Protein AF-A0A2W2BDV5-F1 (afdb_monomer)

Radius of gyration: 32.13 Å; Cα contacts (8 Å, |Δi|>4): 257; chains: 1; bounding box: 69×42×116 Å

pLDDT: mean 90.34, std 10.81, range [45.22, 98.38]

Organism: NCBI:txid2670374

Foldseek 3Di:
DDPLPPDDPVLVVLLVVLLVVCVVLVNNVCSVVSSVVVVVVDDSVRSVVVVCPDPSNCVSQVLQVLCVVVVHDRDDSVRLVVQLVLLQVLLVVLVADPPQCNDSVSSSVCSSVVNGSVNSNVLLNVLLVVLVPPDPVVQVVCVLLQQHSNLSSSCSSPVVRSVVVSVLSSQLSLLQVLLVVLVNHGDSVVSVVCVVVVNGSVLSNVLSVVCSVCFVVLCVLCVVVVHDAHDVLSSCCSRVVDPVSVVSSVVSVVVVVVVVVVVVVPPPPPPPDDDDDD

Secondary structure (DSSP, 8-state):
--TTTTS-HHHHHHHHHHHHHHHHTT-GGGHHHHHHHHHTT--HHHHHHHHHTSHHHHHHTHHHHHHHHTTPPPPPHHHHHHHHHHHHHHHHHTTPPTTSS-SHHHHHHHHHTT--HHHHHHHHHHHHHHHHHS-HHHHHHHHHTT--HHHHHHHHH-HHHHHHHHHHHHHHHHHHHHHHHTT----HHHHHHHHHTT--HHHHHHHHHHHHHHHHHHHHHHHHHT----HHHHHHHHHH--HHHHHHHHHHHHHHHHHHHHHHTSSSSSS-S-----

Solvent-accessible surface area (backbone atoms only — not comparable to full-atom values): 15279 Å² total; per-residue (Å²): 132,66,99,55,73,87,48,57,76,69,53,36,53,53,40,54,52,51,36,52,53,31,39,76,71,74,41,48,85,48,36,67,56,54,52,52,41,45,76,72,69,49,52,71,69,58,47,52,60,58,46,57,73,35,68,67,42,44,62,75,50,46,31,36,62,48,18,47,74,71,74,40,82,61,66,54,74,66,56,45,52,50,49,48,51,42,38,41,50,26,41,51,74,34,46,42,49,90,83,60,74,65,46,74,67,46,42,35,56,32,50,50,68,69,54,50,44,65,58,50,26,52,50,35,40,51,15,26,52,55,33,66,67,54,52,69,70,56,50,53,56,36,43,72,40,53,41,47,61,24,52,43,12,34,35,66,63,39,48,85,75,29,47,66,58,50,53,50,38,35,52,36,31,44,35,27,50,31,34,36,72,42,70,70,46,76,49,72,69,60,23,50,50,40,51,74,71,67,55,46,51,69,56,37,37,54,45,28,52,52,42,56,69,46,46,68,58,47,35,54,45,15,66,78,68,80,40,94,53,54,72,68,38,53,47,34,32,69,78,65,63,32,66,63,40,46,49,53,53,51,51,48,56,50,52,50,56,52,51,58,54,59,62,65,69,72,73,81,79,75,89,83,78,83,88,81,89,130

Sequence (278 aa):
MAWWDNLEAGDRNAASALVGMFEQYGLGSLGPKIVEYLKQGYNSDTIYVMLQQTKEWKQRFKANDARLKAGLSVLDPNEYLQTERAYRQAIQAAGLPKGFYDSTDDFTNFLIKDVSPQEIAERAMKARTLADTVDNEQKKALARMGISTGDLASYYLDPKKALPTLEKNVELAKLNAERNRAGLGYDDAYAQELFGMGVTSEQAREGYNVIATQLPTYERLGEISGIEFGVEDIQSEVFGGNAEATRTRNKLASQERARGRGAAGTGSGTLTRDRRFN

Structure (mmCIF, N/CA/C/O backbone):
data_AF-A0A2W2BDV5-F1
#
_entry.id   AF-A0A2W2BDV5-F1
#
loop_
_atom_site.group_PDB
_atom_site.id
_atom_site.type_symbol
_atom_site.label_atom_id
_atom_site.label_alt_id
_atom_site.label_comp_id
_atom_site.label_asym_id
_atom_site.label_entity_id
_atom_site.label_seq_id
_atom_site.pdbx_PDB_ins_code
_atom_site.Cartn_x
_atom_site.Cartn_y
_atom_site.Cartn_z
_atom_site.occupancy
_atom_site.B_iso_or_equiv
_atom_site.auth_seq_id
_atom_site.auth_comp_id
_atom_site.auth_asym_id
_atom_site.auth_atom_id
_atom_site.pdbx_PDB_model_num
ATOM 1 N N . MET A 1 1 ? 30.203 13.417 0.532 1.00 54.41 1 MET A N 1
ATOM 2 C CA . MET A 1 1 ? 31.341 12.991 -0.305 1.00 54.41 1 MET A CA 1
ATOM 3 C C . MET A 1 1 ? 30.897 11.710 -0.981 1.00 54.41 1 MET A C 1
ATOM 5 O O . MET A 1 1 ? 30.480 10.797 -0.271 1.00 54.41 1 MET A O 1
ATOM 9 N N . ALA A 1 2 ? 30.795 11.705 -2.307 1.00 68.00 2 ALA A N 1
ATOM 10 C CA . ALA A 1 2 ? 30.336 10.527 -3.028 1.00 68.00 2 ALA A CA 1
ATOM 11 C C . ALA A 1 2 ? 31.463 9.488 -3.028 1.00 68.00 2 ALA A C 1
ATOM 13 O O . ALA A 1 2 ? 32.645 9.807 -3.110 1.00 68.00 2 ALA A O 1
ATOM 14 N N . TRP A 1 3 ? 31.120 8.213 -2.921 1.00 68.94 3 TRP A N 1
ATOM 15 C CA . TRP A 1 3 ? 32.085 7.122 -2.745 1.00 68.94 3 TRP A CA 1
ATOM 16 C C . TRP A 1 3 ? 32.871 6.792 -4.040 1.00 68.94 3 TRP A C 1
ATOM 18 O O . TRP A 1 3 ? 33.689 5.872 -4.066 1.00 68.94 3 TRP A O 1
ATOM 28 N N . TRP A 1 4 ? 32.684 7.602 -5.091 1.00 69.19 4 TRP A N 1
ATOM 29 C CA . TRP A 1 4 ? 33.443 7.631 -6.346 1.00 69.19 4 TRP A CA 1
ATOM 30 C C . TRP A 1 4 ? 34.300 8.901 -6.532 1.00 69.19 4 TRP A C 1
ATOM 32 O O . TRP A 1 4 ? 34.867 9.101 -7.605 1.00 69.19 4 TRP A O 1
ATOM 42 N N . ASP A 1 5 ? 34.458 9.737 -5.498 1.00 71.38 5 ASP A N 1
ATOM 43 C CA . ASP A 1 5 ? 35.241 10.986 -5.566 1.00 71.38 5 ASP A CA 1
ATOM 44 C C . ASP A 1 5 ? 36.743 10.766 -5.868 1.00 71.38 5 ASP A C 1
ATOM 46 O O . ASP A 1 5 ? 37.428 11.697 -6.288 1.00 71.38 5 ASP A O 1
ATOM 50 N N . ASN A 1 6 ? 37.234 9.526 -5.737 1.00 75.00 6 ASN A N 1
ATOM 51 C CA . ASN A 1 6 ? 38.616 9.113 -6.025 1.00 75.00 6 ASN A CA 1
ATOM 52 C C . ASN A 1 6 ? 38.875 8.707 -7.495 1.00 75.00 6 ASN A C 1
ATOM 54 O O . ASN A 1 6 ? 39.961 8.217 -7.798 1.00 75.00 6 ASN A O 1
ATOM 58 N N . LEU A 1 7 ? 37.892 8.829 -8.392 1.00 78.56 7 LEU A N 1
ATOM 59 C CA . LEU A 1 7 ? 38.063 8.551 -9.825 1.00 78.56 7 LEU A CA 1
ATOM 60 C C . LEU A 1 7 ? 38.689 9.747 -10.572 1.00 78.56 7 LEU A C 1
ATOM 62 O O . LEU A 1 7 ? 38.593 10.898 -10.131 1.00 78.56 7 LEU A O 1
ATOM 66 N N . GLU A 1 8 ? 39.280 9.501 -11.746 1.00 81.56 8 GLU A N 1
ATOM 67 C CA . GLU A 1 8 ? 39.687 10.581 -12.653 1.00 81.56 8 GLU A CA 1
ATOM 68 C C . GLU A 1 8 ? 38.478 11.445 -13.057 1.00 81.56 8 GLU A C 1
ATOM 70 O O . GLU A 1 8 ? 37.328 11.022 -12.967 1.00 81.56 8 GLU A O 1
ATOM 75 N N . ALA A 1 9 ? 38.694 12.700 -13.470 1.00 78.62 9 ALA A N 1
ATOM 76 C CA . ALA A 1 9 ? 37.585 13.625 -13.747 1.00 78.62 9 ALA A CA 1
ATOM 77 C C . ALA A 1 9 ? 36.598 13.103 -14.817 1.00 78.62 9 ALA A C 1
ATOM 79 O O . ALA A 1 9 ? 35.389 13.269 -14.656 1.00 78.62 9 ALA A O 1
ATOM 80 N N . GLY A 1 10 ? 37.099 12.441 -15.868 1.00 76.69 10 GLY A N 1
ATOM 81 C CA . GLY A 1 10 ? 36.262 11.808 -16.895 1.00 76.69 10 GLY A CA 1
ATOM 82 C C . GLY A 1 10 ? 35.425 10.655 -16.337 1.00 76.69 10 GLY A C 1
ATOM 83 O O . GLY A 1 10 ? 34.206 10.627 -16.519 1.00 76.69 10 GLY A O 1
ATOM 84 N N . ASP A 1 11 ? 36.057 9.775 -15.563 1.00 81.06 11 ASP A N 1
ATOM 85 C CA . ASP A 1 11 ? 35.405 8.627 -14.929 1.00 81.06 11 ASP A CA 1
ATOM 86 C C . ASP A 1 11 ? 34.393 9.043 -13.858 1.00 81.06 11 ASP A C 1
ATOM 88 O O . ASP A 1 11 ? 33.361 8.396 -13.705 1.00 81.06 11 ASP A O 1
ATOM 92 N N . ARG A 1 12 ? 34.621 10.157 -13.149 1.00 85.56 12 ARG A N 1
ATOM 93 C CA . ARG A 1 12 ? 33.644 10.725 -12.203 1.00 85.56 12 ARG A CA 1
ATOM 94 C C . ARG A 1 12 ? 32.361 11.164 -12.897 1.00 85.56 12 ARG A C 1
ATOM 96 O O . ARG A 1 12 ? 31.276 10.881 -12.393 1.00 85.56 12 ARG A O 1
ATOM 103 N N . ASN A 1 13 ? 32.473 11.823 -14.049 1.00 86.56 13 ASN A N 1
ATOM 104 C CA . ASN A 1 13 ? 31.306 12.254 -14.819 1.00 86.56 13 ASN A CA 1
ATOM 105 C C . ASN A 1 13 ? 30.539 11.049 -15.379 1.00 86.56 13 ASN A C 1
ATOM 107 O O . ASN A 1 13 ? 29.315 10.989 -15.254 1.00 86.56 13 ASN A O 1
ATOM 111 N N . ALA A 1 14 ? 31.257 10.064 -15.930 1.00 86.31 14 ALA A N 1
ATOM 112 C CA . ALA A 1 14 ? 30.662 8.820 -16.414 1.00 86.31 14 ALA A CA 1
ATOM 113 C C . ALA A 1 14 ? 29.980 8.030 -15.284 1.00 86.31 14 ALA A C 1
ATOM 115 O O . ALA A 1 14 ? 28.849 7.569 -15.452 1.00 86.31 14 ALA A O 1
ATOM 116 N N . ALA A 1 15 ? 30.622 7.932 -14.114 1.00 87.62 15 ALA A N 1
ATOM 117 C CA . ALA A 1 15 ? 30.055 7.305 -12.923 1.00 87.62 15 ALA A CA 1
ATOM 118 C C . ALA A 1 15 ? 28.774 8.017 -12.491 1.00 87.62 15 ALA A C 1
ATOM 120 O O . ALA A 1 15 ? 27.743 7.371 -12.340 1.00 87.62 15 ALA A O 1
ATOM 121 N N . SER A 1 16 ? 28.810 9.344 -12.353 1.00 90.00 16 SER A N 1
ATOM 122 C CA . SER A 1 16 ? 27.643 10.129 -11.946 1.00 90.00 16 SER A CA 1
ATOM 123 C C . SER A 1 16 ? 26.461 9.948 -12.902 1.00 90.00 16 SER A C 1
ATOM 125 O O . SER A 1 16 ? 25.328 9.802 -12.446 1.00 90.00 16 SER A O 1
ATOM 127 N N . ALA A 1 17 ? 26.708 9.944 -14.215 1.00 91.25 17 ALA A N 1
ATOM 128 C CA . ALA A 1 17 ? 25.661 9.771 -15.217 1.00 91.25 17 ALA A CA 1
ATOM 129 C C . ALA A 1 17 ? 25.048 8.361 -15.175 1.00 91.25 17 ALA A C 1
ATOM 131 O O . ALA A 1 17 ? 23.826 8.217 -15.121 1.00 91.25 17 ALA A O 1
ATOM 132 N N . LEU A 1 18 ? 25.884 7.317 -15.154 1.00 91.31 18 LEU A N 1
ATOM 133 C CA . LEU A 1 18 ? 25.419 5.928 -15.126 1.00 91.31 18 LEU A CA 1
ATOM 134 C C . LEU A 1 18 ? 24.723 5.575 -13.811 1.00 91.31 18 LEU A C 1
ATOM 136 O O . LEU A 1 18 ? 23.673 4.939 -13.838 1.00 91.31 18 LEU A O 1
ATOM 140 N N . VAL A 1 19 ? 25.273 6.000 -12.671 1.00 92.69 19 VAL A N 1
ATOM 141 C CA . VAL A 1 19 ? 24.650 5.781 -11.359 1.00 92.69 19 VAL A CA 1
ATOM 142 C C . VAL A 1 19 ? 23.285 6.460 -11.318 1.00 92.69 19 VAL A C 1
ATOM 144 O O . VAL A 1 19 ? 22.302 5.792 -11.010 1.00 92.69 19 VAL A O 1
ATOM 147 N N . GLY A 1 20 ? 23.189 7.729 -11.730 1.00 93.44 20 GLY A N 1
ATOM 148 C CA . GLY A 1 20 ? 21.911 8.442 -11.778 1.00 93.44 20 GLY A CA 1
ATOM 149 C C . GLY A 1 20 ? 20.886 7.780 -12.707 1.00 93.44 20 GLY A C 1
ATOM 150 O O . GLY A 1 20 ? 19.711 7.672 -12.358 1.00 93.44 20 GLY A O 1
ATOM 151 N N . MET A 1 21 ? 21.315 7.272 -13.866 1.00 93.31 21 MET A N 1
ATOM 152 C CA . MET A 1 21 ? 20.440 6.530 -14.781 1.00 93.31 21 MET A CA 1
ATOM 153 C C . MET A 1 21 ? 19.919 5.231 -14.148 1.00 93.31 21 MET A C 1
ATOM 155 O O . MET A 1 21 ? 18.722 4.953 -14.184 1.00 93.31 21 MET A O 1
ATOM 159 N N . PHE A 1 22 ? 20.794 4.439 -13.527 1.00 94.88 22 PHE A N 1
ATOM 160 C CA . PHE A 1 22 ? 20.394 3.187 -12.882 1.00 94.88 22 PHE A CA 1
ATOM 161 C C . PHE A 1 22 ? 19.545 3.424 -11.629 1.00 94.88 22 PHE A C 1
ATOM 163 O O . PHE A 1 22 ? 18.629 2.650 -11.362 1.00 94.88 22 PHE A O 1
ATOM 170 N N . GLU A 1 23 ? 19.768 4.511 -10.892 1.00 94.50 23 GLU A N 1
ATOM 171 C CA . GLU A 1 23 ? 18.884 4.938 -9.805 1.00 94.50 23 GLU A CA 1
ATOM 172 C C . GLU A 1 23 ? 17.458 5.200 -10.305 1.00 94.50 23 GLU A C 1
ATOM 174 O O . GLU A 1 23 ? 16.508 4.688 -9.710 1.00 94.50 23 GLU A O 1
ATOM 179 N N . GLN A 1 24 ? 17.292 5.891 -11.440 1.00 93.50 24 GLN A N 1
ATOM 180 C CA . GLN A 1 24 ? 15.973 6.100 -12.059 1.00 93.50 24 GLN A CA 1
ATOM 181 C C . GLN A 1 24 ? 15.291 4.784 -12.454 1.00 93.50 24 GLN A C 1
ATOM 183 O O . GLN A 1 24 ? 14.061 4.700 -12.472 1.00 93.50 24 GLN A O 1
ATOM 188 N N . TYR A 1 25 ? 16.073 3.739 -12.731 1.00 94.94 25 TYR A N 1
ATOM 189 C CA . TYR A 1 25 ? 15.570 2.399 -13.038 1.00 94.94 25 TYR A CA 1
ATOM 190 C C . TYR A 1 25 ? 15.216 1.576 -11.792 1.00 94.94 25 TYR A C 1
ATOM 192 O O . TYR A 1 25 ? 14.649 0.486 -11.906 1.00 94.94 25 TYR A O 1
ATOM 200 N N . GLY A 1 26 ? 15.498 2.092 -10.593 1.00 92.88 26 GLY A N 1
ATOM 201 C CA . GLY A 1 26 ? 15.379 1.343 -9.341 1.00 92.88 26 GLY A CA 1
ATOM 202 C C . GLY A 1 26 ? 16.521 0.343 -9.140 1.00 92.88 26 GLY A C 1
ATOM 203 O O . GLY A 1 26 ? 16.366 -0.635 -8.416 1.00 92.88 26 GLY A O 1
ATOM 204 N N . LEU A 1 27 ? 17.659 0.575 -9.793 1.00 96.06 27 LEU A N 1
ATOM 205 C CA . LEU A 1 27 ? 18.859 -0.261 -9.788 1.00 96.06 27 LEU A CA 1
ATOM 206 C C . LEU A 1 27 ? 20.063 0.449 -9.149 1.00 96.06 27 LEU A C 1
ATOM 208 O O . LEU A 1 27 ? 21.210 0.130 -9.456 1.00 96.06 27 LEU A O 1
ATOM 212 N N . GLY A 1 28 ? 19.826 1.391 -8.231 1.00 94.00 28 GLY A N 1
ATOM 213 C CA . GLY A 1 28 ? 20.895 2.127 -7.539 1.00 94.00 28 GLY A CA 1
ATOM 214 C C . GLY A 1 28 ? 21.884 1.228 -6.781 1.00 94.00 28 GLY A C 1
ATOM 215 O O . GLY A 1 28 ? 23.050 1.582 -6.621 1.00 94.00 28 GLY A O 1
ATOM 216 N N . SER A 1 29 ? 21.472 0.013 -6.398 1.00 95.06 29 SER A N 1
ATOM 217 C CA . SER A 1 29 ? 22.357 -0.998 -5.799 1.00 95.06 29 SER A CA 1
ATOM 218 C C . SER A 1 29 ? 23.488 -1.457 -6.725 1.00 95.06 29 SER A C 1
ATOM 220 O O . SER A 1 29 ? 24.496 -1.964 -6.238 1.00 95.06 29 SER A O 1
ATOM 222 N N . LEU A 1 30 ? 23.359 -1.264 -8.042 1.00 95.44 30 LEU A N 1
ATOM 223 C CA . LEU A 1 30 ? 24.415 -1.550 -9.015 1.00 95.44 30 LEU A CA 1
ATOM 224 C C . LEU A 1 30 ? 25.477 -0.449 -9.087 1.00 95.44 30 LEU A C 1
ATOM 226 O O . LEU A 1 30 ? 26.490 -0.639 -9.761 1.00 95.44 30 LEU A O 1
ATOM 230 N N . GLY A 1 31 ? 25.294 0.659 -8.360 1.00 93.81 31 GLY A N 1
ATOM 231 C CA . GLY A 1 31 ? 26.259 1.748 -8.274 1.00 93.81 31 GLY A CA 1
ATOM 232 C C . GLY A 1 31 ? 27.687 1.249 -8.054 1.00 93.81 31 GLY A C 1
ATOM 233 O O . GLY A 1 31 ? 28.557 1.552 -8.874 1.00 93.81 31 GLY A O 1
ATOM 234 N N . PRO A 1 32 ? 27.974 0.477 -6.985 1.00 93.38 32 PRO A N 1
ATOM 235 C CA . PRO A 1 32 ? 29.331 0.004 -6.705 1.00 93.38 32 PRO A CA 1
ATOM 236 C C . PRO A 1 32 ? 29.985 -0.745 -7.855 1.00 93.38 32 PRO A C 1
ATOM 238 O O . PRO A 1 32 ? 31.165 -0.543 -8.137 1.00 93.38 32 PRO A O 1
ATOM 241 N N . LYS A 1 33 ? 29.186 -1.525 -8.579 1.00 94.12 33 LYS A N 1
ATOM 242 C CA . LYS A 1 33 ? 29.635 -2.284 -9.739 1.00 94.12 33 LYS A CA 1
ATOM 243 C C . LYS A 1 33 ? 29.943 -1.392 -10.944 1.00 94.12 33 LYS A C 1
ATOM 245 O O . LYS A 1 33 ? 30.905 -1.652 -11.656 1.00 94.12 33 LYS A O 1
ATOM 250 N N . ILE A 1 34 ? 29.173 -0.318 -11.148 1.00 93.94 34 ILE A N 1
ATOM 251 C CA . ILE A 1 34 ? 29.457 0.705 -12.171 1.00 93.94 34 ILE A CA 1
ATOM 252 C C . ILE A 1 34 ? 30.842 1.317 -11.930 1.00 93.94 34 ILE A C 1
ATOM 254 O O . ILE A 1 34 ? 31.659 1.386 -12.845 1.00 93.94 34 ILE A O 1
ATOM 258 N N . VAL A 1 35 ? 31.122 1.722 -10.688 1.00 91.62 35 VAL A N 1
ATOM 259 C CA . VAL A 1 35 ? 32.411 2.323 -10.305 1.00 91.62 35 VAL A CA 1
ATOM 260 C C . VAL A 1 35 ? 33.560 1.331 -10.473 1.00 91.62 35 VAL A C 1
ATOM 262 O O . VAL A 1 35 ? 34.633 1.709 -10.937 1.00 91.62 35 VAL A O 1
ATOM 265 N N . GLU A 1 36 ? 33.351 0.066 -10.112 1.00 92.38 36 GLU A N 1
ATOM 266 C CA . GLU A 1 36 ? 34.336 -0.996 -10.319 1.00 92.38 36 GLU A CA 1
ATOM 267 C C . GLU A 1 36 ? 34.671 -1.179 -11.805 1.00 92.38 36 GLU A C 1
ATOM 269 O O . GLU A 1 36 ? 35.846 -1.198 -12.169 1.00 92.38 36 GLU A O 1
ATOM 274 N N . TYR A 1 37 ? 33.662 -1.256 -12.674 1.00 94.06 37 TYR A N 1
ATOM 275 C CA . TYR A 1 37 ? 33.885 -1.434 -14.105 1.00 94.06 37 TYR A CA 1
ATOM 276 C C . TYR A 1 37 ? 34.555 -0.224 -14.768 1.00 94.06 37 TYR A C 1
ATOM 278 O O . TYR A 1 37 ? 35.395 -0.410 -15.647 1.00 94.06 37 TYR A O 1
ATOM 286 N N . LEU A 1 38 ? 34.260 1.000 -14.315 1.00 91.44 38 LEU A N 1
ATOM 287 C CA . LEU A 1 38 ? 34.982 2.195 -14.769 1.00 91.44 38 LEU A CA 1
ATOM 288 C C . LEU A 1 38 ? 36.469 2.121 -14.398 1.00 91.44 38 LEU A C 1
ATOM 290 O O . LEU A 1 38 ? 37.320 2.346 -15.250 1.00 91.44 38 LEU A O 1
ATOM 294 N N . LYS A 1 39 ? 36.803 1.693 -13.170 1.00 89.94 39 LYS A N 1
ATOM 295 C CA . LYS A 1 39 ? 38.206 1.479 -12.753 1.00 89.94 39 LYS A CA 1
ATOM 296 C C . LYS A 1 39 ? 38.921 0.398 -13.564 1.00 89.94 39 LYS A C 1
ATOM 298 O O . LYS A 1 39 ? 40.143 0.425 -13.665 1.00 89.94 39 LYS A O 1
ATOM 303 N N . GLN A 1 40 ? 38.176 -0.560 -14.111 1.00 91.75 40 GLN A N 1
ATOM 304 C CA . GLN A 1 40 ? 38.696 -1.600 -15.004 1.00 91.75 40 GLN A CA 1
ATOM 305 C C . GLN A 1 40 ? 38.872 -1.103 -16.453 1.00 91.75 40 GLN A C 1
ATOM 307 O O . GLN A 1 40 ? 39.335 -1.862 -17.301 1.00 91.75 40 GLN A O 1
ATOM 312 N N . GLY A 1 41 ? 38.542 0.163 -16.741 1.00 90.94 41 GLY A N 1
ATOM 313 C CA . GLY A 1 41 ? 38.721 0.796 -18.048 1.00 90.94 41 GLY A CA 1
ATOM 314 C C . GLY A 1 41 ? 37.591 0.529 -19.044 1.00 90.94 41 GLY A C 1
ATOM 315 O O . GLY A 1 41 ? 37.746 0.819 -20.230 1.00 90.94 41 GLY A O 1
ATOM 316 N N . TYR A 1 42 ? 36.456 -0.028 -18.604 1.00 93.88 42 TYR A N 1
ATOM 317 C CA . TYR A 1 42 ? 35.308 -0.226 -19.487 1.00 93.88 42 TYR A CA 1
ATOM 318 C C . TYR A 1 42 ? 34.603 1.102 -19.780 1.00 93.88 42 TYR A C 1
ATOM 320 O O . TYR A 1 42 ? 34.362 1.910 -18.886 1.00 93.88 42 TYR A O 1
ATOM 328 N N . ASN A 1 43 ? 34.213 1.305 -21.040 1.00 92.31 43 ASN A N 1
ATOM 329 C CA . ASN A 1 43 ? 33.397 2.454 -21.433 1.00 92.31 43 ASN A CA 1
ATOM 330 C C . ASN A 1 43 ? 31.924 2.282 -21.013 1.00 92.31 43 ASN A C 1
ATOM 332 O O . ASN A 1 43 ? 31.468 1.174 -20.716 1.00 92.31 43 ASN A O 1
ATOM 336 N N . SER A 1 44 ? 31.162 3.378 -21.020 1.00 89.56 44 SER A N 1
ATOM 337 C CA . SER A 1 44 ? 29.778 3.397 -20.530 1.00 89.56 44 SER A CA 1
ATOM 338 C C . SER A 1 44 ? 28.844 2.411 -21.238 1.00 89.56 44 SER A C 1
ATOM 340 O O . SER A 1 44 ? 28.022 1.788 -20.569 1.00 89.56 44 SER A O 1
ATOM 342 N N . ASP A 1 45 ? 28.997 2.211 -22.549 1.00 91.94 45 ASP A N 1
ATOM 343 C CA . ASP A 1 45 ? 28.160 1.281 -23.321 1.00 91.94 45 ASP A CA 1
ATOM 344 C C . ASP A 1 45 ? 28.440 -0.177 -22.942 1.00 91.94 45 ASP A C 1
ATOM 346 O O . ASP A 1 45 ? 27.519 -0.968 -22.729 1.00 91.94 45 ASP A O 1
ATOM 350 N N . THR A 1 46 ? 29.719 -0.531 -22.784 1.00 94.81 46 THR A N 1
ATOM 351 C CA . THR A 1 46 ? 30.133 -1.869 -22.339 1.00 94.81 46 THR A CA 1
ATOM 352 C C . THR A 1 46 ? 29.625 -2.134 -20.929 1.00 94.81 46 THR A C 1
ATOM 354 O O . THR A 1 46 ? 29.051 -3.190 -20.665 1.00 94.81 46 THR A O 1
ATOM 357 N N . ILE A 1 47 ? 29.769 -1.151 -20.036 1.00 95.00 47 ILE A N 1
ATOM 358 C CA . ILE A 1 47 ? 29.243 -1.218 -18.670 1.00 95.00 47 ILE A CA 1
ATOM 359 C C . ILE A 1 47 ? 27.737 -1.447 -18.692 1.00 95.00 47 ILE A C 1
ATOM 361 O O . ILE A 1 47 ? 27.252 -2.354 -18.018 1.00 95.00 47 ILE A O 1
ATOM 365 N N . TYR A 1 48 ? 27.000 -0.674 -19.491 1.00 93.06 48 TYR A N 1
ATOM 366 C CA . TYR A 1 48 ? 25.557 -0.817 -19.623 1.00 93.06 48 TYR A CA 1
ATOM 367 C C . TYR A 1 48 ? 25.174 -2.246 -20.028 1.00 93.06 48 TYR A C 1
ATOM 369 O O . TYR A 1 48 ? 24.394 -2.882 -19.320 1.00 93.06 48 TYR A O 1
ATOM 377 N N . VAL A 1 49 ? 25.788 -2.797 -21.082 1.00 93.94 49 VAL A N 1
ATOM 378 C CA . VAL A 1 49 ? 25.546 -4.177 -21.546 1.00 93.94 49 VAL A CA 1
ATOM 379 C C . VAL A 1 49 ? 25.890 -5.215 -20.472 1.00 93.94 49 VAL A C 1
ATOM 381 O O . VAL A 1 49 ? 25.104 -6.134 -20.222 1.00 93.94 49 VAL A O 1
ATOM 384 N N . MET A 1 50 ? 27.032 -5.071 -19.792 1.00 95.12 50 MET A N 1
ATOM 385 C CA . MET A 1 50 ? 27.439 -5.979 -18.712 1.00 95.12 50 MET A CA 1
ATOM 386 C C . MET A 1 50 ? 26.455 -5.950 -17.538 1.00 95.12 50 MET A C 1
ATOM 388 O O . MET A 1 50 ? 26.190 -6.983 -16.917 1.00 95.12 50 MET A O 1
ATOM 392 N N . LEU A 1 51 ? 25.895 -4.781 -17.226 1.00 95.38 51 LEU A N 1
ATOM 393 C CA . LEU A 1 51 ? 24.938 -4.628 -16.136 1.00 95.38 51 LEU A CA 1
ATOM 394 C C . LEU A 1 51 ? 23.583 -5.266 -16.446 1.00 95.38 51 LEU A C 1
ATOM 396 O O . LEU A 1 51 ? 22.942 -5.763 -15.519 1.00 95.38 51 LEU A O 1
ATOM 400 N N . GLN A 1 52 ? 23.195 -5.376 -17.720 1.00 93.25 52 GLN A N 1
ATOM 401 C CA . GLN A 1 52 ? 21.978 -6.101 -18.108 1.00 93.25 52 GLN A CA 1
ATOM 402 C C . GLN A 1 52 ? 22.027 -7.596 -17.766 1.00 93.25 52 GLN A C 1
ATOM 404 O O . GLN A 1 52 ? 20.997 -8.252 -17.613 1.00 93.25 52 GLN A O 1
ATOM 409 N N . GLN A 1 53 ? 23.232 -8.151 -17.614 1.00 93.88 53 GLN A N 1
ATOM 410 C CA . GLN A 1 53 ? 23.419 -9.558 -17.265 1.00 93.88 53 GLN A CA 1
ATOM 411 C C . GLN A 1 53 ? 23.351 -9.831 -15.761 1.00 93.88 53 GLN A C 1
ATOM 413 O O . GLN A 1 53 ? 23.360 -10.995 -15.353 1.00 93.88 53 GLN A O 1
ATOM 418 N N . THR A 1 54 ? 23.267 -8.786 -14.935 1.00 95.75 54 THR A N 1
ATOM 419 C CA . THR A 1 54 ? 23.207 -8.921 -13.477 1.00 95.75 54 THR A CA 1
ATOM 420 C C . THR A 1 54 ? 21.868 -9.481 -13.009 1.00 95.75 54 THR A C 1
ATOM 422 O O . THR A 1 54 ? 20.848 -9.398 -13.698 1.00 95.75 54 THR A O 1
ATOM 425 N N . LYS A 1 55 ? 21.868 -10.067 -11.808 1.00 96.19 55 LYS A N 1
ATOM 426 C CA . LYS A 1 55 ? 20.651 -10.606 -11.195 1.00 96.19 55 LYS A CA 1
ATOM 427 C C . LYS A 1 55 ? 19.658 -9.483 -10.902 1.00 96.19 55 LYS A C 1
ATOM 429 O O . LYS A 1 55 ? 18.464 -9.659 -11.108 1.00 96.19 55 LYS A O 1
ATOM 434 N N . GLU A 1 56 ? 20.156 -8.339 -10.452 1.00 95.62 56 GLU A N 1
ATOM 435 C CA . GLU A 1 56 ? 19.392 -7.144 -10.114 1.00 95.62 56 GLU A CA 1
ATOM 436 C C . GLU A 1 56 ? 18.637 -6.618 -11.337 1.00 95.62 56 GLU A C 1
ATOM 438 O O . GLU A 1 56 ? 17.427 -6.403 -11.264 1.00 95.62 56 GLU A O 1
ATOM 443 N N . TRP A 1 57 ? 19.319 -6.500 -12.482 1.00 95.62 57 TRP A N 1
ATOM 444 C CA . TRP A 1 57 ? 18.688 -6.081 -13.734 1.00 95.62 57 TRP A CA 1
ATOM 445 C C . TRP A 1 57 ? 17.611 -7.063 -14.192 1.00 95.62 57 TRP A C 1
ATOM 447 O O . TRP A 1 57 ? 16.467 -6.669 -14.430 1.00 95.62 57 TRP A O 1
ATOM 457 N N . LYS A 1 58 ? 17.961 -8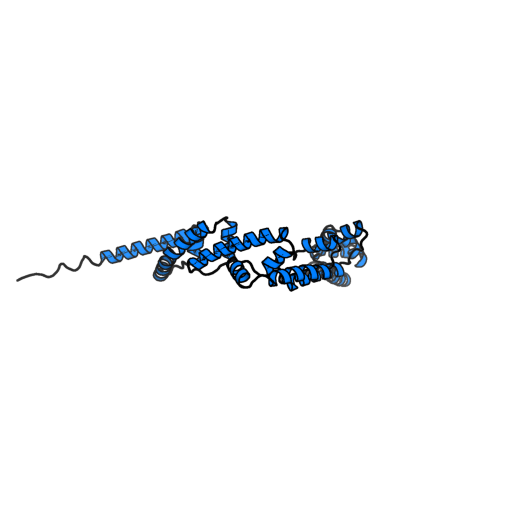.354 -14.273 1.00 94.69 58 LYS A N 1
ATOM 458 C CA . LYS A 1 58 ? 17.026 -9.409 -14.690 1.00 94.69 58 LYS A CA 1
ATOM 459 C C . LYS A 1 58 ? 15.809 -9.475 -13.775 1.00 94.69 58 LYS A C 1
ATOM 461 O O . LYS A 1 58 ? 14.701 -9.676 -14.251 1.00 94.69 58 LYS A O 1
ATOM 466 N N . GLN A 1 59 ? 15.987 -9.236 -12.477 1.00 94.88 59 GLN A N 1
ATOM 467 C CA . GLN A 1 59 ? 14.882 -9.173 -11.527 1.00 94.88 59 GLN A CA 1
ATOM 468 C C . GLN A 1 59 ? 13.989 -7.944 -11.757 1.00 94.88 59 GLN A C 1
ATOM 470 O O . GLN A 1 59 ? 12.764 -8.071 -11.721 1.00 94.88 59 GLN A O 1
ATOM 475 N N . ARG A 1 60 ? 14.576 -6.763 -11.994 1.00 95.25 60 ARG A N 1
ATOM 476 C CA . ARG A 1 60 ? 13.829 -5.509 -12.183 1.00 95.25 60 ARG A CA 1
ATOM 477 C C . ARG A 1 60 ? 12.973 -5.512 -13.446 1.00 95.25 60 ARG A C 1
ATOM 479 O O . ARG A 1 60 ? 11.851 -5.004 -13.417 1.00 95.25 60 ARG A O 1
ATOM 486 N N . PHE A 1 61 ? 13.504 -6.090 -14.518 1.00 96.50 61 PHE A N 1
ATOM 487 C CA . PHE A 1 61 ? 12.878 -6.146 -15.839 1.00 96.50 61 PHE A CA 1
ATOM 488 C C . PHE A 1 61 ? 12.449 -7.568 -16.218 1.00 96.50 61 PHE A C 1
ATOM 490 O O . PHE A 1 61 ? 12.401 -7.915 -17.396 1.00 96.50 61 PHE A O 1
ATOM 497 N N . LYS A 1 62 ? 12.109 -8.402 -15.223 1.00 96.00 62 LYS A N 1
ATOM 498 C CA . LYS A 1 62 ? 11.798 -9.833 -15.401 1.00 96.00 62 LYS A CA 1
ATOM 499 C C . LYS A 1 62 ? 10.678 -10.119 -16.407 1.00 96.00 62 LYS A C 1
ATOM 501 O O . LYS A 1 62 ? 10.627 -11.215 -16.960 1.00 96.00 62 LYS A O 1
ATOM 506 N N . ALA A 1 63 ? 9.790 -9.154 -16.677 1.00 97.00 63 ALA A N 1
ATOM 507 C CA . ALA A 1 63 ? 8.771 -9.326 -17.709 1.00 97.00 63 ALA A CA 1
ATOM 508 C C . ALA A 1 63 ? 9.384 -9.468 -19.111 1.00 97.00 63 ALA A C 1
ATOM 510 O O . ALA A 1 63 ? 8.850 -10.222 -19.917 1.00 97.00 63 ALA A O 1
ATOM 511 N N . ASN A 1 64 ? 10.521 -8.823 -19.397 1.00 96.44 64 ASN A N 1
ATOM 512 C CA . ASN A 1 64 ? 11.173 -8.906 -20.706 1.00 96.44 64 ASN A CA 1
ATOM 513 C C . ASN A 1 64 ? 11.639 -10.326 -21.039 1.00 96.44 64 ASN A C 1
ATOM 515 O O . ASN A 1 64 ? 11.484 -10.755 -22.179 1.00 96.44 64 ASN A O 1
ATOM 519 N N . ASP A 1 65 ? 12.119 -11.092 -20.057 1.00 94.00 65 ASP A N 1
ATOM 520 C CA . ASP A 1 65 ? 12.486 -12.497 -20.273 1.00 94.00 65 ASP A CA 1
ATOM 521 C C . ASP A 1 65 ? 11.272 -13.338 -20.693 1.00 94.00 65 ASP A C 1
ATOM 523 O O . ASP A 1 65 ? 11.376 -14.217 -21.550 1.00 94.00 65 ASP A O 1
ATOM 527 N N . ALA A 1 66 ? 10.105 -13.079 -20.098 1.00 94.81 66 ALA A N 1
ATOM 528 C CA . ALA A 1 66 ? 8.870 -13.766 -20.458 1.00 94.81 66 ALA A CA 1
ATOM 529 C C . ALA A 1 66 ? 8.334 -13.307 -21.822 1.00 94.81 66 ALA A C 1
ATOM 531 O O . ALA A 1 66 ? 7.922 -14.148 -22.617 1.00 94.81 66 ALA A O 1
ATOM 532 N N . ARG A 1 67 ? 8.398 -12.000 -22.117 1.00 95.50 67 ARG A N 1
ATOM 533 C CA . ARG A 1 67 ? 8.032 -11.428 -23.422 1.00 95.50 67 ARG A CA 1
ATOM 534 C C . ARG A 1 67 ? 8.873 -12.041 -24.537 1.00 95.50 67 ARG A C 1
ATOM 536 O O . ARG A 1 67 ? 8.314 -12.564 -25.494 1.00 95.50 67 ARG A O 1
ATOM 543 N N . LEU A 1 68 ? 10.193 -12.098 -24.353 1.00 94.19 68 LEU A N 1
ATOM 544 C CA . LEU A 1 68 ? 11.117 -12.716 -25.303 1.00 94.19 68 LEU A CA 1
ATOM 545 C C . LEU A 1 68 ? 10.781 -14.195 -25.547 1.00 94.19 68 LEU A C 1
ATOM 547 O O . LEU A 1 68 ? 10.717 -14.632 -26.693 1.00 94.19 68 LEU A O 1
ATOM 551 N N . LYS A 1 69 ? 10.512 -14.964 -24.482 1.00 94.38 69 LYS A N 1
ATOM 552 C CA . LYS A 1 69 ? 10.086 -16.374 -24.591 1.00 94.38 69 LYS A CA 1
ATOM 553 C C . LYS A 1 69 ? 8.748 -16.541 -25.311 1.00 94.38 69 LYS A C 1
ATOM 555 O O . LYS A 1 69 ? 8.539 -17.563 -25.957 1.00 94.38 69 LYS A O 1
ATOM 560 N N . ALA A 1 70 ? 7.860 -15.559 -25.197 1.00 94.50 70 ALA A N 1
ATOM 561 C CA . ALA A 1 70 ? 6.579 -15.517 -25.892 1.00 94.50 70 ALA A CA 1
ATOM 562 C C . ALA A 1 70 ? 6.683 -14.976 -27.334 1.00 94.50 70 ALA A C 1
ATOM 564 O O . ALA A 1 70 ? 5.663 -14.856 -28.004 1.00 94.50 70 ALA A O 1
ATOM 565 N N . GLY A 1 71 ? 7.888 -14.648 -27.823 1.00 94.69 71 GLY A N 1
ATOM 566 C CA . GLY A 1 71 ? 8.093 -14.069 -29.155 1.00 94.69 71 GLY A CA 1
ATOM 567 C C . GLY A 1 71 ? 7.661 -12.604 -29.275 1.00 94.69 71 GLY A C 1
ATOM 568 O O . GLY A 1 71 ? 7.520 -12.099 -30.385 1.00 94.69 71 GLY A O 1
ATOM 569 N N . LEU A 1 72 ? 7.444 -11.925 -28.147 1.00 93.69 72 LEU A N 1
ATOM 570 C CA . LEU A 1 72 ? 7.103 -10.508 -28.082 1.00 93.69 72 LEU A CA 1
ATOM 571 C C . LEU A 1 72 ? 8.370 -9.655 -27.985 1.00 93.69 72 LEU A C 1
ATOM 573 O O . LEU A 1 72 ? 9.380 -10.067 -27.406 1.00 93.69 72 LEU A O 1
ATOM 577 N N . SER A 1 73 ? 8.287 -8.424 -28.486 1.00 92.88 73 SER A N 1
ATOM 578 C CA . SER A 1 73 ? 9.346 -7.431 -28.307 1.00 92.88 73 SER A CA 1
ATOM 579 C C . SER A 1 73 ? 9.572 -7.136 -26.823 1.00 92.88 73 SER A C 1
ATOM 581 O O . SER A 1 73 ? 8.624 -6.913 -26.058 1.00 92.88 73 SER A O 1
ATOM 583 N N . VAL A 1 74 ? 10.843 -7.122 -26.422 1.00 94.56 74 VAL A N 1
ATOM 584 C CA . VAL A 1 74 ? 11.257 -6.635 -25.103 1.00 94.56 74 VAL A CA 1
ATOM 585 C C . VAL A 1 74 ? 11.122 -5.118 -25.057 1.00 94.56 74 VAL A C 1
ATOM 587 O O . VAL A 1 74 ? 11.362 -4.451 -26.060 1.00 94.56 74 VAL A O 1
ATOM 590 N N . LEU A 1 75 ? 10.750 -4.590 -23.896 1.00 95.75 75 LEU A N 1
ATOM 591 C CA . LEU A 1 75 ? 10.675 -3.149 -23.680 1.00 95.75 75 LEU A CA 1
ATOM 592 C C . LEU A 1 75 ? 12.040 -2.639 -23.233 1.00 95.75 75 LEU A C 1
ATOM 594 O O . LEU A 1 75 ? 12.698 -3.276 -22.400 1.00 95.75 75 LEU A O 1
ATOM 598 N N . ASP A 1 76 ? 12.459 -1.482 -23.734 1.00 94.75 76 ASP A N 1
ATOM 599 C CA . ASP A 1 76 ? 13.614 -0.805 -23.151 1.00 94.75 76 ASP A CA 1
ATOM 600 C C . ASP A 1 76 ? 13.288 -0.310 -21.721 1.00 94.75 76 ASP A C 1
ATOM 602 O O . ASP A 1 76 ? 12.114 -0.214 -21.343 1.00 94.75 76 ASP A O 1
ATOM 606 N N . PRO A 1 77 ? 14.294 -0.009 -20.879 1.00 95.44 77 PRO A N 1
ATOM 607 C CA . PRO A 1 77 ? 14.054 0.407 -19.498 1.00 95.44 77 PRO A CA 1
ATOM 608 C C . PRO A 1 77 ? 13.119 1.611 -19.347 1.00 95.44 77 PRO A C 1
ATOM 610 O O . PRO A 1 77 ? 12.311 1.646 -18.419 1.00 95.44 77 PRO A O 1
ATOM 613 N N . ASN A 1 78 ? 13.201 2.601 -20.238 1.00 94.56 78 ASN A N 1
ATOM 614 C CA . ASN A 1 78 ? 12.360 3.789 -20.156 1.00 94.56 78 ASN A CA 1
ATOM 615 C C . ASN A 1 78 ? 10.915 3.446 -20.510 1.00 94.56 78 ASN A C 1
ATOM 617 O O . ASN A 1 78 ? 10.008 3.845 -19.776 1.00 94.56 78 ASN A O 1
ATOM 621 N N . GLU A 1 79 ? 10.704 2.691 -21.588 1.00 96.44 79 GLU A N 1
ATOM 622 C CA . GLU A 1 79 ? 9.383 2.219 -22.006 1.00 96.44 79 GLU A CA 1
ATOM 623 C C . GLU A 1 79 ? 8.736 1.345 -20.923 1.00 96.44 79 GLU A C 1
ATOM 625 O O . GLU A 1 79 ? 7.575 1.552 -20.562 1.00 96.44 79 GLU A O 1
ATOM 630 N N . TYR A 1 80 ? 9.504 0.438 -20.318 1.00 97.31 80 TYR A N 1
ATOM 631 C CA . TYR A 1 80 ? 9.046 -0.417 -19.224 1.00 97.31 80 TYR A CA 1
ATOM 632 C C . TYR A 1 80 ? 8.520 0.421 -18.049 1.00 97.31 80 TYR A C 1
ATOM 634 O O . TYR A 1 80 ? 7.398 0.228 -17.579 1.00 97.31 80 TYR A O 1
ATOM 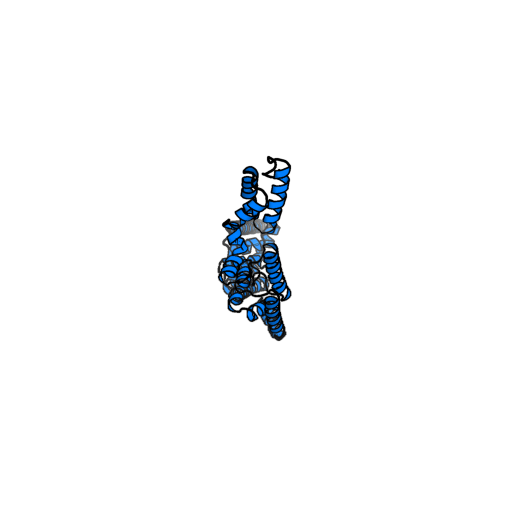642 N N . LEU A 1 81 ? 9.305 1.403 -17.596 1.00 96.38 81 LEU A N 1
ATOM 643 C CA . LEU A 1 81 ? 8.941 2.266 -16.469 1.00 96.38 81 LEU A CA 1
ATOM 644 C C . LEU A 1 81 ? 7.787 3.214 -16.796 1.00 96.38 81 LEU A C 1
ATOM 646 O O . LEU A 1 81 ? 6.965 3.509 -15.926 1.00 96.38 81 LEU A O 1
ATOM 650 N N . GLN A 1 82 ? 7.722 3.724 -18.027 1.00 96.56 82 GLN A N 1
ATOM 651 C CA . GLN A 1 82 ? 6.585 4.519 -18.485 1.00 96.56 82 GLN A CA 1
ATOM 652 C C . GLN A 1 82 ? 5.305 3.686 -18.487 1.00 96.56 82 GLN A C 1
ATOM 654 O O . GLN A 1 82 ? 4.283 4.156 -17.991 1.00 96.56 82 GLN A O 1
ATOM 659 N N . THR A 1 83 ? 5.381 2.439 -18.949 1.00 97.56 83 THR A N 1
ATOM 660 C CA . THR A 1 83 ? 4.247 1.510 -18.971 1.00 97.56 83 THR A CA 1
ATOM 661 C C . THR A 1 83 ? 3.762 1.196 -17.553 1.00 97.56 83 THR A C 1
ATOM 663 O O . THR A 1 83 ? 2.570 1.307 -17.274 1.00 97.56 83 THR A O 1
ATOM 666 N N . GLU A 1 84 ? 4.672 0.926 -16.609 1.00 97.06 84 GLU A N 1
ATOM 667 C CA . GLU A 1 84 ? 4.322 0.765 -15.188 1.00 97.06 84 GLU A CA 1
ATOM 668 C C . GLU A 1 84 ? 3.636 2.009 -14.599 1.00 97.06 84 GLU A C 1
ATOM 670 O O . GLU A 1 84 ? 2.639 1.904 -13.879 1.00 97.06 84 GLU A O 1
ATOM 675 N N . ARG A 1 85 ? 4.151 3.210 -14.902 1.00 96.50 85 ARG A N 1
ATOM 676 C CA . ARG A 1 85 ? 3.524 4.466 -14.463 1.00 96.50 85 ARG A CA 1
ATOM 677 C C . ARG A 1 85 ? 2.127 4.634 -15.056 1.00 96.50 85 ARG A C 1
ATOM 679 O O . ARG A 1 85 ? 1.228 5.049 -14.328 1.00 96.50 85 ARG A O 1
ATOM 686 N N . ALA A 1 86 ? 1.942 4.280 -16.324 1.00 97.62 86 ALA A N 1
ATOM 687 C CA . ALA A 1 86 ? 0.653 4.348 -16.998 1.00 97.62 86 ALA A CA 1
ATOM 688 C C . ALA A 1 86 ? -0.369 3.377 -16.381 1.00 97.62 86 ALA A C 1
ATOM 690 O O . ALA A 1 86 ? -1.502 3.783 -16.133 1.00 97.62 86 ALA A O 1
ATOM 691 N N . TYR A 1 87 ? 0.024 2.143 -16.029 1.00 97.88 87 TYR A N 1
ATOM 692 C CA . TYR A 1 87 ? -0.861 1.235 -15.280 1.00 97.88 87 TYR A CA 1
ATOM 693 C C . TYR A 1 87 ? -1.297 1.835 -13.947 1.00 97.88 87 TYR A C 1
ATOM 695 O O . TYR A 1 87 ? -2.483 1.820 -13.618 1.00 97.88 87 TYR A O 1
ATOM 703 N N . ARG A 1 88 ? -0.350 2.394 -13.182 1.00 96.19 88 ARG A N 1
ATOM 704 C CA . ARG A 1 88 ? -0.665 3.019 -11.895 1.00 96.19 88 ARG A CA 1
ATOM 705 C C . ARG A 1 88 ? -1.661 4.165 -12.064 1.00 96.19 88 ARG A C 1
ATOM 707 O O . ARG A 1 88 ? -2.632 4.230 -11.317 1.00 96.19 88 ARG A O 1
ATOM 714 N N . GLN A 1 89 ? -1.442 5.038 -13.045 1.00 95.75 89 GLN A N 1
ATOM 715 C CA . GLN A 1 89 ? -2.347 6.151 -13.341 1.00 95.75 89 GLN A CA 1
ATOM 716 C C . GLN A 1 89 ? -3.741 5.663 -13.746 1.00 95.75 89 GLN A C 1
ATOM 718 O O . GLN A 1 89 ? -4.729 6.192 -13.246 1.00 95.75 89 GLN A O 1
ATOM 723 N N . ALA A 1 90 ? -3.829 4.628 -14.585 1.00 95.88 90 ALA A N 1
ATOM 724 C CA . ALA A 1 90 ? -5.095 4.028 -15.001 1.00 95.88 90 ALA A CA 1
ATOM 725 C C . ALA A 1 90 ? -5.913 3.497 -13.808 1.00 95.88 90 ALA A C 1
ATOM 727 O O . ALA A 1 90 ? -7.110 3.758 -13.698 1.00 95.88 90 ALA A O 1
ATOM 728 N N . ILE A 1 91 ? -5.255 2.798 -12.881 1.00 95.69 91 ILE A N 1
ATOM 729 C CA . ILE A 1 91 ? -5.876 2.239 -11.671 1.00 95.69 91 ILE A CA 1
ATOM 730 C C . ILE A 1 91 ? -6.313 3.349 -10.709 1.00 95.69 91 ILE A C 1
ATOM 732 O O . ILE A 1 91 ? -7.431 3.321 -10.192 1.00 95.69 91 ILE A O 1
ATOM 736 N N . GLN A 1 92 ? -5.457 4.353 -10.500 1.00 94.94 92 GLN A N 1
ATOM 737 C CA . GLN A 1 92 ? -5.754 5.498 -9.638 1.00 94.94 92 GLN A CA 1
ATOM 738 C C . GLN A 1 92 ? -6.900 6.355 -10.185 1.00 94.94 92 GLN A C 1
ATOM 740 O O . GLN A 1 92 ? -7.749 6.793 -9.411 1.00 94.94 92 GLN A O 1
ATOM 745 N N . ALA A 1 93 ? -6.967 6.560 -11.504 1.00 95.12 93 ALA A N 1
ATOM 746 C CA . ALA A 1 93 ? -8.031 7.328 -12.150 1.00 95.12 93 ALA A CA 1
ATOM 747 C C . ALA A 1 93 ? -9.421 6.702 -11.941 1.00 95.12 93 ALA A C 1
ATOM 749 O O . ALA A 1 93 ? -10.408 7.424 -11.817 1.00 95.12 93 ALA A O 1
ATOM 750 N N . ALA A 1 94 ? -9.495 5.373 -11.829 1.00 95.69 94 ALA A N 1
ATOM 751 C CA . ALA A 1 94 ? -10.728 4.656 -11.507 1.00 95.69 94 ALA A CA 1
ATOM 752 C C . ALA A 1 94 ? -11.102 4.702 -10.009 1.00 95.69 94 ALA A C 1
ATOM 754 O O . ALA A 1 94 ? -12.154 4.193 -9.619 1.00 95.69 94 ALA A O 1
ATOM 755 N N . GLY A 1 95 ? -10.265 5.300 -9.154 1.00 95.12 95 GLY A N 1
ATOM 756 C CA . GLY A 1 95 ? -10.505 5.398 -7.714 1.00 95.12 95 GLY A CA 1
ATOM 757 C C . GLY A 1 95 ? -10.400 4.061 -6.978 1.00 95.12 95 GLY A C 1
ATOM 758 O O . GLY A 1 95 ? -11.070 3.878 -5.961 1.00 95.12 95 GLY A O 1
ATOM 759 N N . LEU A 1 96 ? -9.609 3.118 -7.501 1.00 95.06 96 LEU A N 1
ATOM 760 C CA . LEU A 1 96 ? -9.340 1.840 -6.841 1.00 95.06 96 LEU A CA 1
ATOM 761 C C . LEU A 1 96 ? -8.474 2.049 -5.580 1.00 95.06 96 LEU A C 1
ATOM 763 O O . LEU A 1 96 ? -7.649 2.968 -5.548 1.00 95.06 96 LEU A O 1
ATOM 767 N N . PRO A 1 97 ? -8.655 1.225 -4.531 1.00 92.56 97 PRO A N 1
ATOM 768 C CA . PRO A 1 97 ? -7.959 1.401 -3.264 1.00 92.56 97 PRO A CA 1
ATOM 769 C C . PRO A 1 97 ? -6.450 1.174 -3.408 1.00 92.56 97 PRO A C 1
ATOM 771 O O . PRO A 1 97 ? -5.988 0.359 -4.210 1.00 92.56 97 PRO A O 1
ATOM 774 N N . LYS A 1 98 ? -5.666 1.876 -2.582 1.00 89.81 98 LYS A N 1
ATOM 775 C CA . LYS A 1 98 ? -4.215 1.667 -2.482 1.00 89.81 98 LYS A CA 1
ATOM 776 C C . LYS A 1 98 ? -3.923 0.211 -2.098 1.00 89.81 98 LYS A C 1
ATOM 778 O O . LYS A 1 98 ? -4.596 -0.348 -1.237 1.00 89.81 98 LYS A O 1
ATOM 783 N N . GLY A 1 99 ? -2.915 -0.394 -2.714 1.00 89.50 99 GLY A N 1
ATOM 784 C CA . GLY A 1 99 ? -2.593 -1.817 -2.586 1.00 89.50 99 GLY A CA 1
ATOM 785 C C . GLY A 1 99 ? -3.302 -2.715 -3.608 1.00 89.50 99 GLY A C 1
ATOM 786 O O . GLY A 1 99 ? -2.968 -3.897 -3.716 1.00 89.50 99 GLY A O 1
ATOM 787 N N . PHE A 1 100 ? -4.278 -2.203 -4.367 1.00 94.12 100 PHE A N 1
ATOM 788 C CA . PHE A 1 100 ? -5.020 -2.990 -5.349 1.00 94.12 100 PHE A CA 1
ATOM 789 C C . PHE A 1 100 ? -4.483 -2.774 -6.765 1.00 94.12 100 PHE A C 1
ATOM 791 O O . PHE A 1 100 ? -4.771 -1.773 -7.414 1.00 94.12 100 PHE A O 1
ATOM 798 N N . TYR A 1 101 ? -3.706 -3.747 -7.251 1.00 94.69 101 TYR A N 1
ATOM 799 C CA . TYR A 1 101 ? -3.044 -3.706 -8.563 1.00 94.69 101 TYR A CA 1
ATOM 800 C C . TYR A 1 101 ? -2.014 -2.574 -8.743 1.00 94.69 101 TYR A C 1
ATOM 802 O O . TYR A 1 101 ? -1.641 -2.258 -9.864 1.00 94.69 101 TYR A O 1
ATOM 810 N N . ASP A 1 102 ? -1.491 -1.993 -7.664 1.00 91.56 102 ASP A N 1
ATOM 811 C CA . ASP A 1 102 ? -0.556 -0.861 -7.711 1.00 91.56 102 ASP A CA 1
ATOM 812 C C . ASP A 1 102 ? 0.917 -1.234 -7.429 1.00 91.56 102 ASP A C 1
ATOM 814 O O . ASP A 1 102 ? 1.768 -0.345 -7.285 1.00 91.56 102 ASP A O 1
ATOM 818 N N . SER A 1 103 ? 1.229 -2.535 -7.383 1.00 93.44 103 SER A N 1
ATOM 819 C CA . SER A 1 103 ? 2.567 -3.065 -7.098 1.00 93.44 103 SER A CA 1
ATOM 820 C C . SER A 1 103 ? 3.378 -3.392 -8.360 1.00 93.44 103 SER A C 1
ATOM 822 O O . SER A 1 103 ? 2.838 -3.680 -9.427 1.00 93.44 103 SER A O 1
ATOM 824 N N . THR A 1 104 ? 4.708 -3.427 -8.238 1.00 91.56 104 THR A N 1
ATOM 825 C CA . THR A 1 104 ? 5.607 -3.829 -9.338 1.00 91.56 104 THR A CA 1
ATOM 826 C C . THR A 1 104 ? 5.334 -5.253 -9.832 1.00 91.56 104 THR A C 1
ATOM 828 O O . THR A 1 104 ? 5.456 -5.533 -11.025 1.00 91.56 104 THR A O 1
ATOM 831 N N . ASP A 1 105 ? 4.939 -6.166 -8.941 1.00 94.12 105 ASP A N 1
ATOM 832 C CA . ASP A 1 105 ? 4.595 -7.538 -9.322 1.00 94.12 105 ASP A CA 1
ATOM 833 C C . ASP A 1 105 ? 3.304 -7.596 -10.143 1.00 94.12 105 ASP A C 1
ATOM 835 O O . ASP A 1 105 ? 3.225 -8.348 -11.116 1.00 94.12 105 ASP A O 1
ATOM 839 N N . ASP A 1 106 ? 2.327 -6.750 -9.821 1.00 96.12 106 ASP A N 1
ATOM 840 C CA . ASP A 1 106 ? 1.107 -6.607 -10.612 1.00 96.12 106 ASP A CA 1
ATOM 841 C C . ASP A 1 106 ? 1.398 -6.101 -12.020 1.00 96.12 106 ASP A C 1
ATOM 843 O O . ASP A 1 106 ? 0.972 -6.711 -13.002 1.00 96.12 106 ASP A O 1
ATOM 847 N N . PHE A 1 107 ? 2.198 -5.040 -12.130 1.00 97.00 107 PHE A N 1
ATOM 848 C CA . PHE A 1 107 ? 2.589 -4.498 -13.429 1.00 97.00 107 PHE A CA 1
ATOM 849 C C . PHE A 1 107 ? 3.411 -5.494 -14.237 1.00 97.00 107 PHE A C 1
A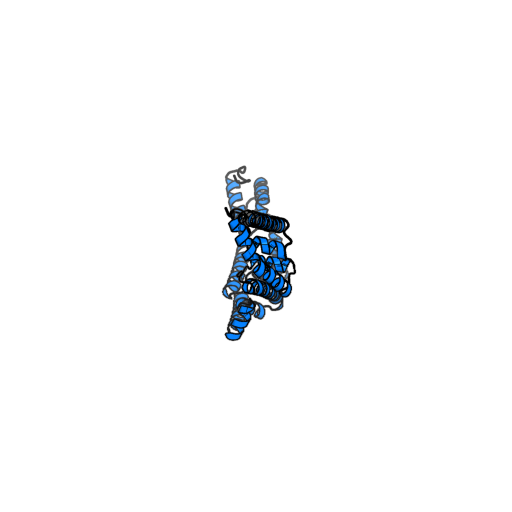TOM 851 O O . PHE A 1 107 ? 3.200 -5.633 -15.439 1.00 97.00 107 PHE A O 1
ATOM 858 N N . THR A 1 108 ? 4.294 -6.250 -13.582 1.00 96.12 108 THR A N 1
ATOM 859 C CA . THR A 1 108 ? 5.021 -7.337 -14.243 1.00 96.12 108 THR A CA 1
ATOM 860 C C . THR A 1 108 ? 4.042 -8.360 -14.819 1.00 96.12 108 THR A C 1
ATOM 862 O O . THR A 1 108 ? 4.173 -8.747 -15.976 1.00 96.12 108 THR A O 1
ATOM 865 N N . ASN A 1 109 ? 3.029 -8.777 -14.057 1.00 95.94 109 ASN A N 1
ATOM 866 C CA . ASN A 1 109 ? 2.030 -9.727 -14.545 1.00 95.94 109 ASN A CA 1
ATOM 867 C C . ASN A 1 109 ? 1.227 -9.184 -15.737 1.00 95.94 109 ASN A C 1
ATOM 869 O O . ASN A 1 109 ? 0.870 -9.964 -16.621 1.00 95.94 109 ASN A O 1
ATOM 873 N N . PHE A 1 110 ? 0.960 -7.877 -15.790 1.00 97.06 110 PHE A N 1
ATOM 874 C CA . PHE A 1 110 ? 0.341 -7.237 -16.954 1.00 97.06 110 PHE A CA 1
ATOM 875 C C . PHE A 1 110 ? 1.273 -7.234 -18.170 1.00 97.06 110 PHE A C 1
ATOM 877 O O . PHE A 1 110 ? 0.860 -7.669 -19.242 1.00 97.06 110 PHE A O 1
ATOM 884 N N . LEU A 1 111 ? 2.543 -6.860 -17.987 1.00 97.38 111 LEU A N 1
ATOM 885 C CA . LEU A 1 111 ? 3.560 -6.850 -19.046 1.00 97.38 111 LEU A CA 1
ATOM 886 C C . LEU A 1 111 ? 3.830 -8.239 -19.633 1.00 97.38 111 LEU A C 1
ATOM 888 O O . LEU A 1 111 ? 4.012 -8.371 -20.843 1.00 97.38 111 LEU A O 1
ATOM 892 N N . ILE A 1 112 ? 3.850 -9.276 -18.789 1.00 96.00 112 ILE A N 1
ATOM 893 C CA . ILE A 1 112 ? 4.020 -10.677 -19.209 1.00 96.00 112 ILE A CA 1
ATOM 894 C C . ILE A 1 112 ? 2.845 -11.129 -20.083 1.00 96.00 112 ILE A C 1
ATOM 896 O O . ILE A 1 112 ? 3.037 -11.893 -21.024 1.00 96.00 112 ILE A O 1
ATOM 900 N N . LYS A 1 113 ? 1.631 -10.666 -19.769 1.00 95.50 113 LYS A N 1
ATOM 901 C CA . LYS A 1 113 ? 0.398 -10.996 -20.497 1.00 95.50 113 LYS A CA 1
ATOM 902 C C . LYS A 1 113 ? 0.112 -10.052 -21.670 1.00 95.50 113 LYS A C 1
ATOM 904 O O . LYS A 1 113 ? -0.957 -10.161 -22.257 1.00 95.50 113 LYS A O 1
ATOM 909 N N . ASP A 1 114 ? 1.034 -9.139 -21.970 1.00 94.69 114 ASP A N 1
ATOM 910 C CA . ASP A 1 114 ? 0.905 -8.110 -23.009 1.00 94.69 114 ASP A CA 1
ATOM 911 C C . ASP A 1 114 ? -0.359 -7.237 -22.877 1.00 94.69 114 ASP A C 1
ATOM 913 O O . ASP A 1 114 ? -0.939 -6.784 -23.858 1.00 94.69 114 ASP A O 1
ATOM 917 N N . VAL A 1 115 ? -0.803 -6.994 -21.640 1.00 96.69 115 VAL A N 1
ATOM 918 C CA . VAL A 1 115 ? -1.987 -6.167 -21.370 1.00 96.69 115 VAL A CA 1
ATOM 919 C C . VAL A 1 115 ? -1.601 -4.699 -21.491 1.00 96.69 115 VAL A C 1
ATOM 921 O O . VAL A 1 115 ? -0.719 -4.234 -20.775 1.00 96.69 115 VAL A O 1
ATOM 924 N N . SER A 1 116 ? -2.266 -3.936 -22.353 1.00 96.88 116 SER A N 1
ATOM 925 C CA . SER A 1 116 ? -1.935 -2.514 -22.529 1.00 96.88 116 SER A CA 1
ATOM 926 C C . SER A 1 116 ? -2.418 -1.646 -21.349 1.00 96.88 116 SER A C 1
ATOM 928 O O . SER A 1 116 ? -3.403 -1.988 -20.687 1.00 96.88 116 SER A O 1
ATOM 930 N N . PRO A 1 117 ? -1.790 -0.483 -21.075 1.00 97.62 117 PRO A N 1
ATOM 931 C CA . PRO A 1 117 ? -2.309 0.458 -20.079 1.00 97.62 117 PRO A CA 1
ATOM 932 C C . PRO A 1 117 ? -3.738 0.933 -20.366 1.00 97.62 117 PRO A C 1
ATOM 934 O O . PRO A 1 117 ? -4.521 1.109 -19.434 1.00 97.62 117 PRO A O 1
ATOM 937 N N . GLN A 1 118 ? -4.093 1.083 -21.645 1.00 98.12 118 GLN A N 1
ATOM 938 C CA . GLN A 1 118 ? -5.444 1.447 -22.072 1.00 98.12 118 GLN A CA 1
ATOM 939 C C . GLN A 1 118 ? -6.464 0.368 -21.692 1.00 98.12 118 GLN A C 1
ATOM 941 O O . GLN A 1 118 ? -7.527 0.678 -21.164 1.00 98.12 118 GLN A O 1
ATOM 946 N N . GLU A 1 119 ? -6.120 -0.905 -21.877 1.00 98.00 119 GLU A N 1
ATOM 947 C CA . GLU A 1 119 ? -6.981 -2.018 -21.480 1.00 98.00 119 GLU A CA 1
ATOM 948 C C . GLU A 1 119 ? -7.194 -2.066 -19.958 1.00 98.00 119 GLU A C 1
ATOM 950 O O . GLU A 1 119 ? -8.311 -2.303 -19.491 1.00 98.00 119 GLU A O 1
ATOM 955 N N . ILE A 1 120 ? -6.150 -1.795 -19.163 1.00 97.88 120 ILE A N 1
ATOM 956 C CA . ILE A 1 120 ? -6.290 -1.657 -17.705 1.00 97.88 120 ILE A CA 1
ATOM 957 C C . ILE A 1 120 ? -7.216 -0.489 -17.354 1.00 97.88 120 ILE A C 1
ATOM 959 O O . ILE A 1 120 ? -8.097 -0.658 -16.510 1.00 97.88 120 ILE A O 1
ATOM 963 N N . ALA A 1 121 ? -7.060 0.662 -18.013 1.00 97.81 121 ALA A N 1
ATOM 964 C CA . ALA A 1 121 ? -7.916 1.825 -17.794 1.00 97.81 121 ALA A CA 1
ATOM 965 C C . ALA A 1 121 ? -9.387 1.507 -18.094 1.00 97.81 121 ALA A C 1
ATOM 967 O O . ALA A 1 121 ? -10.255 1.785 -17.271 1.00 97.81 121 ALA A O 1
ATOM 968 N N . GLU A 1 122 ? -9.674 0.860 -19.222 1.00 98.38 122 GLU A N 1
ATOM 969 C CA . GLU A 1 122 ? -11.034 0.476 -19.611 1.00 98.38 122 GLU A CA 1
ATOM 970 C C . GLU A 1 122 ? -11.666 -0.506 -18.621 1.00 98.38 122 GLU A C 1
ATOM 972 O O . GLU A 1 122 ? -12.809 -0.317 -18.197 1.00 98.38 122 GLU A O 1
ATOM 977 N N . ARG A 1 123 ? -10.919 -1.534 -18.199 1.00 97.75 123 ARG A N 1
ATOM 978 C CA . ARG A 1 123 ? -11.392 -2.516 -17.212 1.00 97.75 123 ARG A CA 1
ATOM 979 C C . ARG A 1 123 ? -11.668 -1.863 -15.858 1.00 97.75 123 ARG A C 1
ATOM 981 O O . ARG A 1 123 ? -12.723 -2.104 -15.270 1.00 97.75 123 ARG A O 1
ATOM 988 N N . ALA A 1 124 ? -10.751 -1.021 -15.384 1.00 97.50 124 ALA A N 1
ATOM 989 C CA . ALA A 1 124 ? -10.883 -0.323 -14.111 1.00 97.50 124 ALA A CA 1
ATOM 990 C C . ALA A 1 124 ? -12.048 0.677 -14.131 1.00 97.50 124 ALA A C 1
ATOM 992 O O . ALA A 1 124 ? -12.871 0.679 -13.216 1.00 97.50 124 ALA A O 1
ATOM 993 N N . MET A 1 125 ? -12.187 1.459 -15.204 1.00 97.75 125 MET A N 1
ATOM 994 C CA . MET A 1 125 ? -13.301 2.394 -15.367 1.00 97.75 125 MET A CA 1
ATOM 995 C C . MET A 1 125 ? -14.642 1.677 -15.478 1.00 97.75 125 MET A C 1
ATOM 997 O O . MET A 1 125 ? -15.604 2.105 -14.849 1.00 97.75 125 MET A O 1
ATOM 1001 N N . LYS A 1 126 ? -14.719 0.550 -16.196 1.00 98.31 126 LYS A N 1
ATOM 1002 C CA . LYS A 1 126 ? -15.940 -0.265 -16.246 1.00 98.31 126 LYS A CA 1
ATOM 1003 C C . LYS A 1 126 ? -16.346 -0.750 -14.854 1.00 98.31 126 LYS A C 1
ATOM 1005 O O . LYS A 1 126 ? -17.518 -0.663 -14.494 1.00 98.31 126 LYS A O 1
ATOM 1010 N N . ALA A 1 127 ? -15.388 -1.234 -14.066 1.00 97.94 127 ALA A N 1
ATOM 1011 C CA . ALA A 1 127 ? -15.641 -1.663 -12.695 1.00 97.94 127 ALA A CA 1
ATOM 1012 C C . ALA A 1 127 ? -16.087 -0.494 -11.801 1.00 97.94 127 ALA A C 1
ATOM 1014 O O . ALA A 1 127 ? -17.025 -0.637 -11.013 1.00 97.94 127 ALA A O 1
ATOM 1015 N N . ARG A 1 128 ? -15.486 0.688 -11.984 1.00 97.75 128 ARG A N 1
ATOM 1016 C CA . ARG A 1 128 ? -15.911 1.914 -11.309 1.00 97.75 128 ARG A CA 1
ATOM 1017 C C . ARG A 1 128 ? -17.338 2.310 -11.675 1.00 97.75 128 ARG A C 1
ATOM 1019 O O . ARG A 1 128 ? -18.133 2.570 -10.780 1.00 97.75 128 ARG A O 1
ATOM 1026 N N . THR A 1 129 ? -17.689 2.294 -12.959 1.00 97.75 129 THR A N 1
ATOM 1027 C CA . THR A 1 129 ? -19.053 2.578 -13.416 1.00 97.75 129 THR A CA 1
ATOM 1028 C C . THR A 1 129 ? -20.055 1.621 -12.779 1.00 97.75 129 THR A C 1
ATOM 1030 O O . THR A 1 129 ? -21.077 2.076 -12.278 1.00 97.75 129 THR A O 1
ATOM 1033 N N . LEU A 1 130 ? -19.756 0.319 -12.719 1.00 97.25 130 LEU A N 1
ATOM 1034 C CA . LEU A 1 130 ? -20.617 -0.653 -12.035 1.00 97.25 130 LEU A CA 1
ATOM 1035 C C . LEU A 1 130 ? -20.791 -0.312 -10.548 1.00 97.25 130 LEU A C 1
ATOM 1037 O O . LEU A 1 130 ? -21.922 -0.267 -10.065 1.00 97.25 130 LEU A O 1
ATOM 1041 N N . ALA A 1 131 ? -19.710 0.024 -9.841 1.00 96.94 131 ALA A N 1
ATOM 1042 C CA . ALA A 1 131 ? -19.787 0.485 -8.454 1.00 96.94 131 ALA A CA 1
ATOM 1043 C C . ALA A 1 131 ? -20.623 1.766 -8.295 1.00 96.94 131 ALA A C 1
ATOM 1045 O O . ALA A 1 131 ? -21.374 1.913 -7.329 1.00 96.94 131 ALA A O 1
ATOM 1046 N N . ASP A 1 132 ? -20.551 2.678 -9.262 1.00 96.25 132 ASP A N 1
ATOM 1047 C CA . ASP A 1 132 ? -21.350 3.897 -9.268 1.00 96.25 132 ASP A CA 1
ATOM 1048 C C . ASP A 1 132 ? -22.842 3.638 -9.542 1.00 96.25 132 ASP A C 1
ATOM 1050 O O . ASP A 1 132 ? -23.662 4.434 -9.084 1.00 96.25 132 ASP A O 1
ATOM 1054 N N . THR A 1 133 ? -23.225 2.524 -10.177 1.00 96.62 133 THR A N 1
ATOM 1055 C CA . THR A 1 133 ? -24.648 2.162 -10.368 1.00 96.62 133 THR A CA 1
ATOM 1056 C C . THR A 1 133 ? -25.340 1.623 -9.115 1.00 96.62 133 THR A C 1
ATOM 1058 O O . THR A 1 133 ? -26.567 1.555 -9.089 1.00 96.62 133 THR A O 1
ATOM 1061 N N . VAL A 1 134 ? -24.583 1.260 -8.073 1.00 96.12 134 VAL A N 1
ATOM 1062 C CA . VAL A 1 134 ? -25.151 0.801 -6.796 1.00 96.12 134 VAL A CA 1
ATOM 1063 C C . VAL A 1 134 ? -26.016 1.913 -6.189 1.00 96.12 134 VAL A C 1
ATOM 1065 O O . VAL A 1 134 ? -25.614 3.083 -6.168 1.00 96.12 134 VAL A O 1
ATOM 1068 N N . ASP A 1 135 ? -27.200 1.541 -5.697 1.00 96.94 135 ASP A N 1
ATOM 1069 C CA . ASP A 1 135 ? -28.168 2.471 -5.112 1.00 96.94 135 ASP A CA 1
ATOM 1070 C C . ASP A 1 135 ? -27.555 3.280 -3.952 1.00 96.94 135 ASP A C 1
ATOM 1072 O O . ASP A 1 135 ? -26.688 2.806 -3.213 1.00 96.94 135 ASP A O 1
ATOM 1076 N N . ASN A 1 136 ? -27.996 4.528 -3.780 1.00 95.44 136 ASN A N 1
ATOM 1077 C CA . ASN A 1 136 ? -27.408 5.432 -2.796 1.00 95.44 136 ASN A CA 1
ATOM 1078 C C . ASN A 1 136 ? -27.614 4.966 -1.343 1.00 95.44 136 ASN A C 1
ATOM 1080 O O . ASN A 1 136 ? -26.714 5.129 -0.518 1.00 95.44 136 ASN A O 1
ATOM 1084 N N . GLU A 1 137 ? -28.758 4.366 -1.012 1.00 94.94 137 GLU A N 1
ATOM 1085 C CA . GLU A 1 137 ? -28.995 3.805 0.322 1.00 94.94 137 GLU A CA 1
ATOM 1086 C C . GLU A 1 137 ? -28.133 2.562 0.561 1.00 94.94 137 GLU A C 1
ATOM 1088 O O . GLU A 1 137 ? -27.571 2.400 1.647 1.00 94.94 137 GLU A O 1
ATOM 1093 N N . GLN A 1 138 ? -27.919 1.738 -0.470 1.00 94.31 138 GLN A N 1
ATOM 1094 C CA . GLN A 1 138 ? -26.978 0.615 -0.398 1.00 94.31 138 GLN A CA 1
ATOM 1095 C C . GLN A 1 138 ? -25.538 1.098 -0.181 1.00 94.31 138 GLN A C 1
ATOM 1097 O O . GLN A 1 138 ? -24.845 0.584 0.697 1.00 94.31 138 GLN A O 1
ATOM 1102 N N . LYS A 1 139 ? -25.096 2.136 -0.903 1.00 93.88 139 LYS A N 1
ATOM 1103 C CA . LYS A 1 139 ? -23.773 2.749 -0.696 1.00 93.88 139 LYS A CA 1
ATOM 1104 C C . LYS A 1 139 ? -23.609 3.298 0.716 1.00 93.88 139 LYS A C 1
ATOM 1106 O O . LYS A 1 139 ? -22.565 3.088 1.320 1.00 93.88 139 LYS A O 1
ATOM 1111 N N . LYS A 1 140 ? -24.627 3.962 1.275 1.00 93.88 140 LYS A N 1
ATOM 1112 C CA . LYS A 1 140 ? -24.592 4.436 2.670 1.00 93.88 140 LYS A CA 1
ATOM 1113 C C . LYS A 1 140 ? -24.476 3.280 3.660 1.00 93.88 140 LYS A C 1
ATOM 1115 O O . LYS A 1 140 ? -23.726 3.393 4.626 1.00 93.88 140 LYS A O 1
ATOM 1120 N N . ALA A 1 141 ? -25.207 2.187 3.440 1.00 92.31 141 ALA A N 1
ATOM 1121 C CA . ALA A 1 141 ? -25.121 1.002 4.290 1.00 92.31 141 ALA A CA 1
ATOM 1122 C C . ALA A 1 141 ? -23.716 0.379 4.250 1.00 92.31 141 ALA A C 1
ATOM 1124 O O . ALA A 1 141 ? -23.141 0.103 5.298 1.00 92.31 141 ALA A O 1
ATOM 1125 N N . LEU A 1 142 ? -23.133 0.249 3.058 1.00 92.00 142 LEU A N 1
ATOM 1126 C CA . LEU A 1 142 ? -21.777 -0.266 2.854 1.00 92.00 142 LEU A CA 1
ATOM 1127 C C . LEU A 1 142 ? -20.706 0.666 3.435 1.00 92.00 142 LEU A C 1
ATOM 1129 O O . LEU A 1 142 ? -19.796 0.204 4.119 1.00 92.00 142 LEU A O 1
ATOM 1133 N N . ALA A 1 143 ? -20.862 1.980 3.275 1.00 91.44 143 ALA A N 1
ATOM 1134 C CA . ALA A 1 143 ? -19.953 2.967 3.851 1.00 91.44 143 ALA A CA 1
ATOM 1135 C C . ALA A 1 143 ? -19.921 2.897 5.386 1.00 91.44 143 ALA A C 1
ATOM 1137 O O . ALA A 1 143 ? -18.857 3.039 5.984 1.00 91.44 143 ALA A O 1
ATOM 1138 N N . ARG A 1 144 ? -21.056 2.603 6.040 1.00 86.12 144 ARG A N 1
ATOM 1139 C CA . ARG A 1 144 ? -21.101 2.351 7.496 1.00 86.12 144 ARG A CA 1
ATOM 1140 C C . ARG A 1 144 ? -20.330 1.095 7.910 1.00 86.12 144 ARG A C 1
ATOM 1142 O O . ARG A 1 144 ? -19.938 0.992 9.065 1.00 86.12 144 ARG A O 1
ATOM 1149 N N . MET A 1 145 ? -20.117 0.161 6.986 1.00 86.19 145 MET A N 1
ATOM 1150 C CA . MET A 1 145 ? -19.282 -1.029 7.175 1.00 86.19 145 MET A CA 1
ATOM 1151 C C . MET A 1 145 ? -17.825 -0.798 6.745 1.00 86.19 145 MET A C 1
ATOM 1153 O O . MET A 1 145 ? -17.062 -1.754 6.669 1.00 86.19 145 MET A O 1
ATOM 1157 N N . GLY A 1 146 ? -17.438 0.442 6.428 1.00 87.56 146 GLY A N 1
ATOM 1158 C CA . GLY A 1 146 ? -16.094 0.770 5.949 1.00 87.56 146 GLY A CA 1
ATOM 1159 C C . GLY A 1 146 ? -15.828 0.380 4.494 1.00 87.56 146 GLY A C 1
ATOM 1160 O O . GLY A 1 146 ? -14.675 0.354 4.081 1.00 87.56 146 GLY A O 1
ATOM 1161 N N . ILE A 1 147 ? -16.867 0.079 3.710 1.00 92.44 147 ILE A N 1
ATOM 1162 C CA . ILE A 1 147 ? -16.742 -0.279 2.294 1.00 92.44 147 ILE A CA 1
ATOM 1163 C C . ILE A 1 147 ? -17.020 0.962 1.444 1.00 92.44 147 ILE A C 1
ATOM 1165 O O . ILE A 1 147 ? -18.141 1.475 1.405 1.00 92.44 147 ILE A O 1
ATOM 1169 N N . SER A 1 148 ? -15.998 1.447 0.742 1.00 93.69 148 SER A N 1
ATOM 1170 C CA . SER A 1 148 ? -16.105 2.585 -0.172 1.00 93.69 148 SER A CA 1
ATOM 1171 C C . SER A 1 148 ? -16.597 2.190 -1.574 1.00 93.69 148 SER A C 1
ATOM 1173 O O . SER A 1 148 ? -16.657 1.022 -1.955 1.00 93.69 148 SER A O 1
ATOM 1175 N N . THR A 1 149 ? -16.898 3.175 -2.422 1.00 95.06 149 THR A N 1
ATOM 1176 C CA . THR A 1 149 ? -17.154 2.899 -3.847 1.00 95.06 149 THR A CA 1
ATOM 1177 C C . THR A 1 149 ? -15.914 2.345 -4.560 1.00 95.06 149 THR A C 1
ATOM 1179 O O . THR A 1 149 ? -16.050 1.554 -5.489 1.00 95.06 149 THR A O 1
ATOM 1182 N N . GLY A 1 150 ? -14.706 2.729 -4.131 1.00 95.50 150 GLY A N 1
ATOM 1183 C CA . GLY A 1 150 ? -13.456 2.173 -4.664 1.00 95.50 150 GLY A CA 1
ATOM 1184 C C . GLY A 1 150 ? -13.291 0.693 -4.318 1.00 95.50 150 GLY A C 1
ATOM 1185 O O . GLY A 1 150 ? -12.878 -0.102 -5.157 1.00 95.50 150 GLY A O 1
ATOM 1186 N N . ASP A 1 151 ? -13.699 0.313 -3.111 1.00 95.50 151 ASP A N 1
ATOM 1187 C CA . ASP A 1 151 ? -13.753 -1.070 -2.634 1.00 95.50 151 ASP A CA 1
ATOM 1188 C C . ASP A 1 151 ? -14.751 -1.923 -3.434 1.00 95.50 151 ASP A C 1
ATOM 1190 O O . ASP A 1 151 ? -14.468 -3.060 -3.804 1.00 95.50 151 ASP A O 1
ATOM 1194 N N . LEU A 1 152 ? -15.904 -1.357 -3.792 1.00 95.69 152 LEU A N 1
ATOM 1195 C CA . LEU A 1 152 ? -16.845 -2.022 -4.69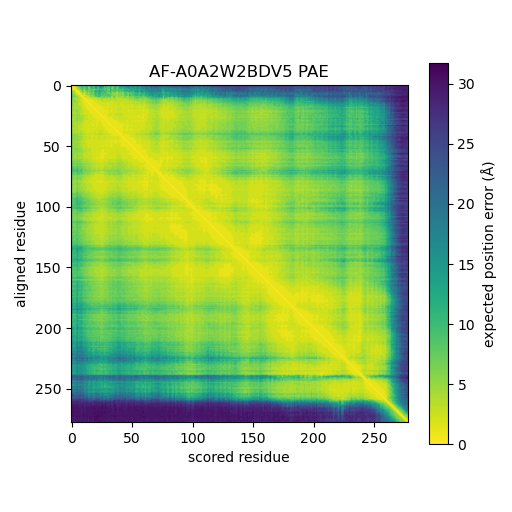7 1.00 95.69 152 LEU A CA 1
ATOM 1196 C C . LEU A 1 152 ? -16.284 -2.147 -6.115 1.00 95.69 152 LEU A C 1
ATOM 1198 O O . LEU A 1 152 ? -16.434 -3.189 -6.750 1.00 95.69 152 LEU A O 1
ATOM 1202 N N . ALA A 1 153 ? -15.614 -1.108 -6.616 1.00 97.19 153 ALA A N 1
ATOM 1203 C CA . ALA A 1 153 ? -14.971 -1.150 -7.925 1.00 97.19 153 ALA A CA 1
ATOM 1204 C C . ALA A 1 153 ? -13.858 -2.210 -7.969 1.00 97.19 153 ALA A C 1
ATOM 1206 O O . ALA A 1 153 ? -13.742 -2.932 -8.956 1.00 97.19 153 ALA A O 1
ATOM 1207 N N . SER A 1 154 ? -13.080 -2.366 -6.894 1.00 97.12 154 SER A N 1
ATOM 1208 C CA . SER A 1 154 ? -12.062 -3.417 -6.803 1.00 97.12 154 SER A CA 1
ATOM 1209 C C . SER A 1 154 ? -12.696 -4.808 -6.808 1.00 97.12 154 SER A C 1
ATOM 1211 O O . SER A 1 154 ? -12.232 -5.680 -7.544 1.00 97.12 154 SER A O 1
ATOM 1213 N N . TYR A 1 155 ? -13.817 -4.990 -6.099 1.00 96.62 155 TYR A N 1
ATOM 1214 C CA . TYR A 1 155 ? -14.596 -6.226 -6.135 1.00 96.62 155 TYR A CA 1
ATOM 1215 C C . TYR A 1 155 ? -15.118 -6.551 -7.537 1.00 96.62 155 TYR A C 1
ATOM 1217 O O . TYR A 1 155 ? -14.952 -7.675 -8.000 1.00 96.62 155 TYR A O 1
ATOM 1225 N N . TYR A 1 156 ? -15.706 -5.584 -8.248 1.00 97.38 156 TYR A N 1
ATOM 1226 C CA . TYR A 1 156 ? -16.176 -5.805 -9.620 1.00 97.38 156 TYR A CA 1
ATOM 1227 C C . TYR A 1 156 ? -15.039 -6.099 -10.605 1.00 97.38 156 TYR A C 1
ATOM 1229 O O . TYR A 1 156 ? -15.260 -6.812 -11.585 1.00 97.38 156 TYR A O 1
ATOM 1237 N N . LEU A 1 157 ? -13.843 -5.552 -10.370 1.00 97.12 157 LEU A N 1
ATOM 1238 C CA . LEU A 1 157 ? -12.682 -5.768 -11.229 1.00 97.12 157 LEU A CA 1
ATOM 1239 C C . LEU A 1 157 ? -12.044 -7.147 -11.003 1.00 97.12 157 LEU A C 1
ATOM 1241 O O . LEU A 1 157 ? -11.789 -7.869 -11.965 1.00 97.12 157 LEU A O 1
ATOM 1245 N N . ASP A 1 158 ? -11.773 -7.507 -9.748 1.00 97.25 158 ASP A N 1
ATOM 1246 C CA . ASP A 1 158 ? -11.219 -8.808 -9.373 1.00 97.25 158 ASP A CA 1
ATOM 1247 C C . ASP A 1 158 ? -11.633 -9.194 -7.940 1.00 97.25 158 ASP A C 1
ATOM 1249 O O . ASP A 1 158 ? -10.943 -8.847 -6.972 1.00 97.25 158 ASP A O 1
ATOM 1253 N N . PRO A 1 159 ? -12.718 -9.979 -7.788 1.00 96.31 159 PRO A N 1
ATOM 1254 C CA . PRO A 1 159 ? -13.193 -10.421 -6.483 1.00 96.31 159 PRO A CA 1
ATOM 1255 C C . PRO A 1 159 ? -12.144 -11.203 -5.691 1.00 96.31 159 PRO A C 1
ATOM 1257 O O . PRO A 1 159 ? -12.067 -11.066 -4.473 1.00 96.31 159 PRO A O 1
ATOM 1260 N N . LYS A 1 160 ? -11.320 -12.022 -6.363 1.00 96.19 160 LYS A N 1
ATOM 1261 C CA . LYS A 1 160 ? -10.350 -12.897 -5.684 1.00 96.19 160 LYS A CA 1
ATOM 1262 C C . LYS A 1 160 ? -9.264 -12.083 -5.000 1.00 96.19 160 LYS A C 1
ATOM 1264 O O . LYS A 1 160 ? -8.815 -12.454 -3.920 1.00 96.19 160 LYS A O 1
ATOM 1269 N N . LYS A 1 161 ? -8.851 -10.982 -5.627 1.00 95.00 161 LYS A N 1
ATOM 1270 C CA . LYS A 1 161 ? -7.872 -10.061 -5.052 1.00 95.00 161 LYS A CA 1
ATOM 1271 C C . LYS A 1 161 ? -8.501 -9.081 -4.060 1.00 95.00 161 LYS A C 1
ATOM 1273 O O . LYS A 1 161 ? -7.838 -8.686 -3.107 1.00 95.00 161 LYS A O 1
ATOM 1278 N N . ALA A 1 162 ? -9.755 -8.684 -4.276 1.00 95.50 162 ALA A N 1
ATOM 1279 C CA . ALA A 1 162 ? -10.415 -7.665 -3.463 1.00 95.50 162 ALA A CA 1
ATOM 1280 C C . ALA A 1 162 ? -10.896 -8.204 -2.110 1.00 95.50 162 ALA A C 1
ATOM 1282 O O . ALA A 1 162 ? -10.714 -7.536 -1.094 1.00 95.50 162 ALA A O 1
ATOM 1283 N N . LEU A 1 163 ? -11.478 -9.409 -2.087 1.00 94.50 163 LEU A N 1
ATOM 1284 C CA . LEU A 1 163 ? -12.145 -9.968 -0.906 1.00 94.50 163 LEU A CA 1
ATOM 1285 C C . LEU A 1 163 ? -11.292 -9.960 0.372 1.00 94.50 163 LEU A C 1
ATOM 1287 O O . LEU A 1 163 ? -11.793 -9.446 1.367 1.00 94.50 163 LEU A O 1
ATOM 1291 N N . PRO A 1 164 ? -10.017 -10.403 0.379 1.00 92.62 164 PRO A N 1
ATOM 1292 C CA . PRO A 1 164 ? -9.218 -10.391 1.608 1.00 92.62 164 PRO A CA 1
ATOM 1293 C C . PRO A 1 164 ? -9.047 -8.987 2.208 1.00 92.62 164 PRO A C 1
ATOM 1295 O O . PRO A 1 164 ? -9.099 -8.801 3.423 1.00 92.62 164 PRO A O 1
ATOM 1298 N N . THR A 1 165 ? -8.864 -7.975 1.355 1.00 90.31 165 THR A N 1
ATOM 1299 C CA . THR A 1 165 ? -8.745 -6.578 1.793 1.00 90.31 165 THR A CA 1
ATOM 1300 C C . THR A 1 165 ? -10.090 -6.031 2.266 1.00 90.31 165 THR A C 1
ATOM 1302 O O . THR A 1 165 ? -10.137 -5.324 3.268 1.00 90.31 165 THR A O 1
ATOM 1305 N N . LEU A 1 166 ? -11.186 -6.382 1.589 1.00 92.06 166 LEU A N 1
ATOM 1306 C CA . LEU A 1 166 ? -12.540 -5.989 1.988 1.00 92.06 166 LEU A CA 1
ATOM 1307 C C . LEU A 1 166 ? -12.925 -6.569 3.346 1.00 92.06 166 LEU A C 1
ATOM 1309 O O . LEU A 1 166 ? -13.414 -5.838 4.200 1.00 92.06 166 LEU A O 1
ATOM 1313 N N . GLU A 1 167 ? -12.675 -7.859 3.557 1.00 91.38 167 GLU A N 1
ATOM 1314 C CA . GLU A 1 167 ? -12.913 -8.542 4.829 1.00 91.38 167 GLU A CA 1
ATOM 1315 C C . GLU A 1 167 ? -12.136 -7.861 5.954 1.00 91.38 167 GLU A C 1
ATOM 1317 O O . GLU A 1 167 ? -12.720 -7.493 6.973 1.00 91.38 167 GLU A O 1
ATOM 1322 N N . LYS A 1 168 ? -10.845 -7.583 5.731 1.00 91.56 168 LYS A N 1
ATOM 1323 C CA . LYS A 1 168 ? -10.033 -6.810 6.674 1.00 91.56 168 LYS A CA 1
ATOM 1324 C C . LYS A 1 168 ? -10.650 -5.438 6.964 1.00 91.56 168 LYS A C 1
ATOM 1326 O O . LYS A 1 168 ? -10.792 -5.081 8.128 1.00 91.56 168 LYS A O 1
ATOM 1331 N N . ASN A 1 169 ? -11.020 -4.669 5.941 1.00 89.94 169 ASN A N 1
ATOM 1332 C CA . ASN A 1 169 ? -11.584 -3.326 6.118 1.00 89.94 169 ASN A CA 1
ATOM 1333 C C . ASN A 1 169 ? -12.899 -3.355 6.912 1.00 89.94 169 ASN A C 1
ATOM 1335 O O . ASN A 1 169 ? -13.109 -2.500 7.770 1.00 89.94 169 ASN A O 1
ATOM 1339 N N . VAL A 1 170 ? -13.749 -4.360 6.678 1.00 92.81 170 VAL A N 1
ATOM 1340 C CA . VAL A 1 170 ? -14.987 -4.568 7.441 1.00 92.81 170 VAL A CA 1
ATOM 1341 C C . VAL A 1 170 ? -14.689 -4.862 8.909 1.00 92.81 170 VAL A C 1
ATOM 1343 O O . VAL A 1 170 ? -15.333 -4.282 9.782 1.00 92.81 170 VAL A O 1
ATOM 1346 N N . GLU A 1 171 ? -13.715 -5.722 9.210 1.00 94.19 171 GLU A N 1
ATOM 1347 C CA . GLU A 1 171 ? -13.333 -6.000 10.600 1.00 94.19 171 GLU A CA 1
ATOM 1348 C C . GLU A 1 171 ? -12.760 -4.759 11.295 1.00 94.19 171 GLU A C 1
ATOM 1350 O O . GLU A 1 171 ? -13.182 -4.424 12.401 1.00 94.19 171 GLU A O 1
ATOM 1355 N N . LEU A 1 172 ? -11.891 -3.997 10.624 1.00 94.44 172 LEU A N 1
ATOM 1356 C CA . LEU A 1 172 ? -11.391 -2.722 11.152 1.00 94.44 172 LEU A CA 1
ATOM 1357 C C . LEU A 1 172 ? -12.527 -1.728 11.420 1.00 94.44 172 LEU A C 1
ATOM 1359 O O . LEU A 1 172 ? -12.546 -1.079 12.466 1.00 94.44 172 LEU A O 1
ATOM 1363 N N . ALA A 1 173 ? -13.501 -1.633 10.512 1.00 94.12 173 ALA A N 1
ATOM 1364 C CA . ALA A 1 173 ? -14.663 -0.769 10.679 1.00 94.12 173 ALA A CA 1
ATOM 1365 C C . ALA A 1 173 ? -15.528 -1.187 11.875 1.00 94.12 173 ALA A C 1
ATOM 1367 O O . ALA A 1 173 ? -15.998 -0.322 12.612 1.00 94.12 173 ALA A O 1
ATOM 1368 N N . LYS A 1 174 ? -15.705 -2.494 12.114 1.00 94.62 174 LYS A N 1
ATOM 1369 C CA . LYS A 1 174 ? -16.410 -3.000 13.302 1.00 94.62 174 LYS A CA 1
ATOM 1370 C C . LYS A 1 174 ? -15.692 -2.610 14.594 1.00 94.62 174 LYS A C 1
ATOM 1372 O O . LYS A 1 174 ? -16.338 -2.104 15.507 1.00 94.62 174 LYS A O 1
ATOM 1377 N N . LEU A 1 175 ? -14.372 -2.789 14.667 1.00 96.06 175 LEU A N 1
ATOM 1378 C CA . LEU A 1 175 ? -13.573 -2.406 15.841 1.00 96.06 175 LEU A CA 1
ATOM 1379 C C . LEU A 1 175 ? -13.692 -0.903 16.131 1.00 96.06 175 LEU A C 1
ATOM 1381 O O . LEU A 1 175 ? -13.987 -0.489 17.253 1.00 96.06 175 LEU A O 1
ATOM 1385 N N . ASN A 1 176 ? -13.556 -0.089 15.087 1.00 95.06 176 ASN A N 1
ATOM 1386 C CA . ASN A 1 176 ? -13.742 1.356 15.148 1.00 95.06 176 ASN A CA 1
ATOM 1387 C C . ASN A 1 176 ? -15.165 1.767 15.556 1.00 95.06 176 ASN A C 1
ATOM 1389 O O . ASN A 1 176 ? -15.345 2.720 16.313 1.00 95.06 176 ASN A O 1
ATOM 1393 N N . ALA A 1 177 ? -16.191 1.058 15.083 1.00 94.69 177 ALA A N 1
ATOM 1394 C CA . ALA A 1 177 ? -17.574 1.332 15.454 1.00 94.69 177 ALA A CA 1
ATOM 1395 C C . ALA A 1 177 ? -17.811 1.119 16.956 1.00 94.69 177 ALA A C 1
ATOM 1397 O O . ALA A 1 177 ? -18.520 1.915 17.575 1.00 94.69 177 ALA A O 1
ATOM 1398 N N . GLU A 1 178 ? -17.195 0.096 17.555 1.00 96.19 178 GLU A N 1
ATOM 1399 C CA . GLU A 1 178 ? -17.261 -0.132 19.003 1.00 96.19 178 GLU A CA 1
ATOM 1400 C C . GLU A 1 178 ? -16.496 0.943 19.789 1.00 96.19 178 GLU A C 1
ATOM 1402 O O . GLU A 1 178 ? -17.020 1.459 20.779 1.00 96.19 178 GLU A O 1
ATOM 1407 N N . ARG A 1 179 ? -15.323 1.376 19.304 1.00 95.62 179 ARG A N 1
ATOM 1408 C CA . ARG A 1 179 ? -14.581 2.511 19.885 1.00 95.62 179 ARG A CA 1
ATOM 1409 C C . ARG A 1 179 ? -15.415 3.793 19.883 1.00 95.62 179 ARG A C 1
ATOM 1411 O O . ARG A 1 179 ? -15.546 4.471 20.904 1.00 95.62 179 ARG A O 1
ATOM 1418 N N . ASN A 1 180 ? -16.022 4.106 18.742 1.00 94.75 180 ASN A N 1
ATOM 1419 C CA . ASN A 1 180 ? -16.854 5.290 18.582 1.00 94.75 180 ASN A CA 1
ATOM 1420 C C . ASN A 1 180 ? -18.135 5.207 19.431 1.00 94.75 180 ASN A C 1
ATOM 1422 O O . ASN A 1 180 ? -18.558 6.211 20.002 1.00 94.75 180 ASN A O 1
ATOM 1426 N N . ARG A 1 181 ? -18.733 4.014 19.582 1.00 94.00 181 ARG A N 1
ATOM 1427 C CA . ARG A 1 181 ? -19.888 3.787 20.471 1.00 94.00 181 ARG A CA 1
ATOM 1428 C C . ARG A 1 181 ? -19.561 4.088 21.936 1.00 94.00 181 ARG A C 1
ATOM 1430 O O . ARG A 1 181 ? -20.429 4.575 22.652 1.00 94.00 181 ARG A O 1
ATOM 1437 N N . ALA A 1 182 ? -18.322 3.851 22.356 1.00 95.44 182 ALA A N 1
ATOM 1438 C CA . ALA A 1 182 ? -17.819 4.206 23.680 1.00 95.44 182 ALA A CA 1
ATOM 1439 C C . ALA A 1 182 ? -17.454 5.697 23.838 1.00 95.44 182 ALA A C 1
ATOM 1441 O O . ALA A 1 182 ? -16.975 6.099 24.894 1.00 95.44 182 ALA A O 1
ATOM 1442 N N . GLY A 1 183 ? -17.678 6.527 22.811 1.00 93.88 183 GLY A N 1
ATOM 1443 C CA . GLY A 1 183 ? -17.418 7.969 22.850 1.00 93.88 183 GLY A CA 1
ATOM 1444 C C . GLY A 1 183 ? -15.952 8.362 22.641 1.00 93.88 183 GLY A C 1
ATOM 1445 O O . GLY A 1 183 ? -15.610 9.522 22.836 1.00 93.88 183 GLY A O 1
ATOM 1446 N N . LEU A 1 184 ? -15.092 7.426 22.221 1.00 93.44 184 LEU A N 1
ATOM 1447 C CA . LEU A 1 184 ? -13.642 7.633 22.068 1.00 93.44 184 LEU A CA 1
ATOM 1448 C C . LEU A 1 184 ? -13.217 8.040 20.642 1.00 93.44 184 LEU A C 1
ATOM 1450 O O . LEU A 1 184 ? -12.022 8.104 20.345 1.00 93.44 184 LEU A O 1
ATOM 1454 N N . GLY A 1 185 ? -14.181 8.266 19.743 1.00 93.31 185 GLY A N 1
ATOM 1455 C CA . GLY A 1 185 ? -13.935 8.562 18.329 1.00 93.31 185 GLY A CA 1
ATOM 1456 C C . GLY A 1 185 ? -13.360 7.383 17.532 1.00 93.31 185 GLY A C 1
ATOM 1457 O O . GLY A 1 185 ? -13.362 6.241 17.989 1.00 93.31 185 GLY A O 1
ATOM 1458 N N . TYR A 1 186 ? -12.887 7.669 16.318 1.00 93.25 186 TYR A N 1
ATOM 1459 C CA . TYR A 1 186 ? -12.269 6.696 15.407 1.00 93.25 186 TYR A CA 1
ATOM 1460 C C . TYR A 1 186 ? -10.744 6.723 15.518 1.00 93.25 186 TYR A C 1
ATOM 1462 O O . TYR A 1 186 ? -10.165 7.788 15.728 1.00 93.25 186 TYR A O 1
ATOM 1470 N N . ASP A 1 187 ? -10.105 5.568 15.332 1.00 94.56 187 ASP A N 1
ATOM 1471 C CA . ASP A 1 187 ? -8.648 5.429 15.322 1.00 94.56 187 ASP A CA 1
ATOM 1472 C C . ASP A 1 187 ? -8.240 4.187 14.520 1.00 94.56 187 ASP A C 1
ATOM 1474 O O . ASP A 1 187 ? -8.196 3.060 15.025 1.00 94.56 187 ASP A O 1
ATOM 1478 N N . ASP A 1 188 ? -7.954 4.405 13.237 1.00 92.25 188 ASP A N 1
ATOM 1479 C CA . ASP A 1 188 ? -7.635 3.330 12.298 1.00 92.25 188 ASP A CA 1
ATOM 1480 C C . ASP A 1 188 ? -6.321 2.620 12.629 1.00 92.25 188 ASP A C 1
ATOM 1482 O O . ASP A 1 188 ? -6.183 1.430 12.340 1.00 92.25 188 ASP A O 1
ATOM 1486 N N . ALA A 1 189 ? -5.355 3.324 13.227 1.00 94.38 189 ALA A N 1
ATOM 1487 C CA . ALA A 1 189 ? -4.079 2.730 13.610 1.00 94.38 189 ALA A CA 1
ATOM 1488 C C . ALA A 1 189 ? -4.288 1.737 14.757 1.00 94.38 189 ALA A C 1
ATOM 1490 O O . ALA A 1 189 ? -3.846 0.590 14.673 1.00 94.38 189 ALA A O 1
ATOM 1491 N N . TYR A 1 190 ? -5.048 2.140 15.775 1.00 94.25 190 TYR A N 1
ATOM 1492 C CA . TYR A 1 190 ? -5.355 1.264 16.898 1.00 94.25 190 TYR A CA 1
ATOM 1493 C C . TYR A 1 190 ? -6.286 0.108 16.508 1.00 94.25 190 TYR A C 1
ATOM 1495 O O . TYR A 1 190 ? -6.089 -1.026 16.943 1.00 94.25 190 TYR A O 1
ATOM 1503 N N . ALA A 1 191 ? -7.260 0.338 15.620 1.00 95.44 191 ALA A N 1
ATOM 1504 C CA . ALA A 1 191 ? -8.084 -0.743 15.074 1.00 95.44 191 ALA A CA 1
ATOM 1505 C C . ALA A 1 191 ? -7.235 -1.794 14.333 1.00 95.44 191 ALA A C 1
ATOM 1507 O O . ALA A 1 191 ? -7.496 -2.992 14.450 1.00 95.44 191 ALA A O 1
ATOM 1508 N N . GLN A 1 192 ? -6.197 -1.369 13.600 1.00 94.88 192 GLN A N 1
ATOM 1509 C CA . GLN A 1 192 ? -5.252 -2.286 12.952 1.00 94.88 192 GLN A CA 1
ATOM 1510 C C . GLN A 1 192 ? -4.419 -3.078 13.957 1.00 94.88 192 GLN A C 1
ATOM 1512 O O . GLN A 1 192 ? -4.162 -4.260 13.722 1.00 94.88 192 GLN A O 1
ATOM 1517 N N . GLU A 1 193 ? -4.030 -2.458 15.069 1.00 94.56 193 GLU A N 1
ATOM 1518 C CA . GLU A 1 193 ? -3.332 -3.132 16.162 1.00 94.56 193 GLU A CA 1
ATOM 1519 C C . GLU A 1 193 ? -4.215 -4.218 16.797 1.00 94.56 193 GLU A C 1
ATOM 1521 O O . GLU A 1 193 ? -3.810 -5.378 16.868 1.00 94.56 193 GLU A O 1
ATOM 1526 N N . LEU A 1 194 ? -5.457 -3.876 17.160 1.00 95.31 194 LEU A N 1
ATOM 1527 C CA . LEU A 1 194 ? -6.450 -4.813 17.700 1.00 95.31 194 LEU A CA 1
ATOM 1528 C C . LEU A 1 194 ? -6.732 -5.973 16.739 1.00 95.31 194 LEU A C 1
ATOM 1530 O O . LEU A 1 194 ? -6.737 -7.134 17.151 1.00 95.31 194 LEU A O 1
ATOM 1534 N N . PHE A 1 195 ? -6.901 -5.681 15.448 1.00 95.19 195 PHE A N 1
ATOM 1535 C CA . PHE A 1 195 ? -7.052 -6.712 14.424 1.00 95.19 195 PHE A CA 1
ATOM 1536 C C . PHE A 1 195 ? -5.820 -7.626 14.351 1.00 95.19 195 PHE A C 1
ATOM 1538 O O . PHE A 1 195 ? -5.959 -8.845 14.281 1.00 95.19 195 PHE A O 1
ATOM 1545 N N . GLY A 1 196 ? -4.610 -7.059 14.417 1.00 94.62 196 GLY A N 1
ATOM 1546 C CA . GLY A 1 196 ? -3.356 -7.818 14.458 1.00 94.62 196 GLY A CA 1
ATOM 1547 C C . GLY A 1 196 ? -3.217 -8.705 15.700 1.00 94.62 196 GLY A C 1
ATOM 1548 O O . GLY A 1 196 ? -2.632 -9.783 15.618 1.00 94.62 196 GLY A O 1
ATOM 1549 N N . MET A 1 197 ? -3.803 -8.288 16.824 1.00 94.25 197 MET A N 1
ATOM 1550 C CA . MET A 1 197 ? -3.914 -9.078 18.053 1.00 94.25 197 MET A CA 1
ATOM 1551 C C . MET A 1 197 ? -5.021 -10.147 18.002 1.00 94.25 197 MET A C 1
ATOM 1553 O O . MET A 1 197 ? -5.131 -10.957 18.920 1.00 94.25 197 MET A O 1
ATOM 1557 N N . GLY A 1 198 ? -5.838 -10.178 16.944 1.00 94.81 198 GLY A N 1
ATOM 1558 C CA . GLY A 1 198 ? -6.963 -11.107 16.814 1.00 94.81 198 GLY A CA 1
ATOM 1559 C C . GLY A 1 198 ? -8.177 -10.737 17.669 1.00 94.81 198 GLY A C 1
ATOM 1560 O O . GLY A 1 198 ? -9.002 -11.604 17.955 1.00 94.81 198 GLY A O 1
ATOM 1561 N N . VAL A 1 199 ? -8.290 -9.471 18.086 1.00 95.94 199 VAL A N 1
ATOM 1562 C CA . VAL A 1 199 ? -9.428 -8.972 18.866 1.00 95.94 199 VAL A CA 1
ATOM 1563 C C . VAL A 1 199 ? -10.679 -8.935 17.988 1.00 95.94 199 VAL A C 1
ATOM 1565 O O . VAL A 1 199 ? -10.672 -8.345 16.908 1.00 95.94 199 VAL A O 1
ATOM 1568 N N . THR A 1 200 ? -11.768 -9.550 18.455 1.00 96.31 200 THR A N 1
ATOM 1569 C CA . THR A 1 200 ? -13.065 -9.529 17.757 1.00 96.31 200 THR A CA 1
ATOM 1570 C C . THR A 1 200 ? -13.871 -8.273 18.083 1.00 96.31 200 THR A C 1
ATOM 1572 O O . THR A 1 200 ? -13.609 -7.578 19.065 1.00 96.31 200 THR A O 1
ATOM 1575 N N . SER A 1 201 ? -14.917 -7.994 17.300 1.00 94.62 201 SER A N 1
ATOM 1576 C CA . SER A 1 201 ? -15.847 -6.892 17.585 1.00 94.62 201 SER A CA 1
ATOM 1577 C C . SER A 1 201 ? -16.512 -7.024 18.963 1.00 94.62 201 SER A C 1
ATOM 1579 O O . SER A 1 201 ? -16.674 -6.029 19.663 1.00 94.62 201 SER A O 1
ATOM 1581 N N . GLU A 1 202 ? -16.852 -8.237 19.399 1.00 96.50 202 GLU A N 1
ATOM 1582 C CA . GLU A 1 202 ? -17.436 -8.490 20.719 1.00 96.50 202 GLU A CA 1
ATOM 1583 C C . GL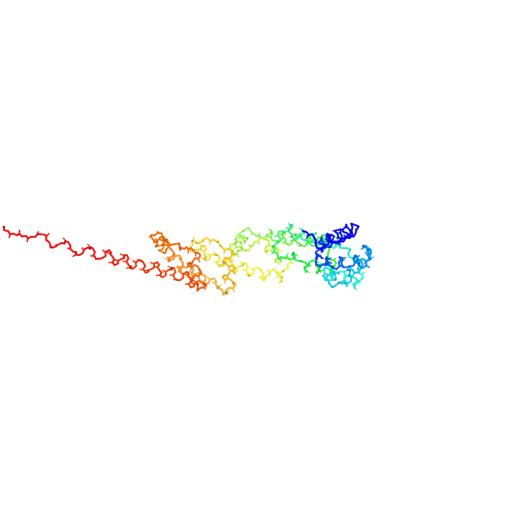U A 1 202 ? -16.442 -8.195 21.845 1.00 96.50 202 GLU A C 1
ATOM 1585 O O . GLU A 1 202 ? -16.804 -7.522 22.811 1.00 96.50 202 GLU A O 1
ATOM 1590 N N . GLN A 1 203 ? -15.190 -8.638 21.697 1.00 96.38 203 GLN A N 1
ATOM 1591 C CA . GLN A 1 203 ? -14.119 -8.348 22.654 1.00 96.38 203 GLN A CA 1
ATOM 1592 C C . GLN A 1 203 ? -13.808 -6.848 22.702 1.00 96.38 203 GLN A C 1
ATOM 1594 O O . GLN A 1 203 ? -13.656 -6.281 23.783 1.00 96.38 203 GLN A O 1
ATOM 1599 N N . ALA A 1 204 ? -13.778 -6.183 21.543 1.00 97.12 204 ALA A N 1
ATOM 1600 C CA . ALA A 1 204 ? -13.625 -4.736 21.450 1.00 97.12 204 ALA A CA 1
ATOM 1601 C C . ALA A 1 204 ? -14.763 -4.007 22.168 1.00 97.12 204 ALA A C 1
ATOM 1603 O O . ALA A 1 204 ? -14.506 -3.114 22.969 1.00 97.12 204 ALA A O 1
ATOM 1604 N N . ARG A 1 205 ? -16.018 -4.420 21.955 1.00 96.88 205 ARG A N 1
ATOM 1605 C CA . ARG A 1 205 ? -17.182 -3.863 22.656 1.00 96.88 205 ARG A CA 1
ATOM 1606 C C . ARG A 1 205 ? -17.047 -3.990 24.172 1.00 96.88 205 ARG A C 1
ATOM 1608 O O . ARG A 1 205 ? -17.306 -3.029 24.889 1.00 96.88 205 ARG A O 1
ATOM 1615 N N . GLU A 1 206 ? -16.660 -5.162 24.670 1.00 96.81 206 GLU A N 1
ATOM 1616 C CA . GLU A 1 206 ? -16.455 -5.388 26.105 1.00 96.81 206 GLU A CA 1
ATOM 1617 C C . GLU A 1 206 ? -15.335 -4.506 26.664 1.00 96.81 206 GLU A C 1
ATOM 1619 O O . GLU A 1 206 ? -15.555 -3.788 27.642 1.00 96.81 206 GLU A O 1
ATOM 1624 N N . GLY A 1 207 ? -14.173 -4.485 26.010 1.00 96.19 207 GLY A N 1
ATOM 1625 C CA . GLY A 1 207 ? -13.043 -3.658 26.429 1.00 96.19 207 GLY A CA 1
ATOM 1626 C C . GLY A 1 207 ? -13.358 -2.161 26.391 1.00 96.19 207 GLY A C 1
ATOM 1627 O O . GLY A 1 207 ? -13.093 -1.443 27.354 1.00 96.19 207 GLY A O 1
ATOM 1628 N N . TYR A 1 208 ? -14.013 -1.675 25.337 1.00 97.62 208 TYR A N 1
ATOM 1629 C CA . TYR A 1 208 ? -14.396 -0.268 25.239 1.00 97.62 208 TYR A CA 1
ATOM 1630 C C . TYR A 1 208 ? -15.483 0.138 26.239 1.00 97.62 208 TYR A C 1
ATOM 1632 O O . TYR A 1 208 ? -15.445 1.263 26.732 1.00 97.62 208 TYR A O 1
ATOM 1640 N N . ASN A 1 209 ? -16.391 -0.765 26.625 1.00 95.81 209 ASN A N 1
ATOM 1641 C CA . ASN A 1 209 ? -17.323 -0.509 27.729 1.00 95.81 209 ASN A CA 1
ATOM 1642 C C . ASN A 1 209 ? -16.585 -0.338 29.068 1.00 95.81 209 ASN A C 1
ATOM 1644 O O . ASN A 1 209 ? -16.939 0.539 29.864 1.00 95.81 209 ASN A O 1
ATOM 1648 N N . VAL A 1 210 ? -15.546 -1.145 29.315 1.00 94.75 210 VAL A N 1
ATOM 1649 C CA . VAL A 1 210 ? -14.680 -0.992 30.496 1.00 94.75 210 VAL A CA 1
ATOM 1650 C C . VAL A 1 210 ? -13.984 0.368 30.464 1.00 94.75 210 VAL A C 1
ATOM 1652 O O . VAL A 1 210 ? -14.036 1.097 31.457 1.00 94.75 210 VAL A O 1
ATOM 1655 N N . ILE A 1 211 ? -13.409 0.741 29.318 1.00 95.38 211 ILE A N 1
ATOM 1656 C CA . ILE A 1 211 ? -12.729 2.028 29.133 1.00 95.38 211 ILE A CA 1
ATOM 1657 C C . ILE A 1 211 ? -13.689 3.194 29.379 1.00 95.38 211 ILE A C 1
ATOM 1659 O O . ILE A 1 211 ? -13.403 4.031 30.229 1.00 95.38 211 ILE A O 1
ATOM 1663 N N . ALA A 1 212 ? -14.849 3.224 28.718 1.00 95.38 212 ALA A N 1
ATOM 1664 C CA . ALA A 1 212 ? -15.839 4.290 28.882 1.00 95.38 212 ALA A CA 1
ATOM 1665 C C . ALA A 1 212 ? -16.308 4.458 30.336 1.00 95.38 212 ALA A C 1
ATOM 1667 O O . ALA A 1 212 ? -16.585 5.571 30.777 1.00 95.38 212 ALA A O 1
ATOM 1668 N N . THR A 1 213 ? -16.378 3.361 31.096 1.00 94.25 213 THR A N 1
ATOM 1669 C CA . THR A 1 213 ? -16.792 3.395 32.506 1.00 94.25 213 THR A CA 1
ATOM 1670 C C . THR A 1 213 ? -15.688 3.929 33.422 1.00 94.25 213 THR A C 1
ATOM 1672 O O . THR A 1 213 ? -15.965 4.637 34.389 1.00 94.25 213 THR A O 1
ATOM 1675 N N . GLN A 1 214 ? -14.432 3.566 33.158 1.00 93.56 214 GLN A N 1
ATOM 1676 C CA . GLN A 1 214 ? -13.318 3.819 34.076 1.00 93.56 214 GLN A CA 1
ATOM 1677 C C . GLN A 1 214 ? -12.538 5.096 33.758 1.00 93.56 214 GLN A C 1
ATOM 1679 O O . GLN A 1 214 ? -12.089 5.776 34.685 1.00 93.56 214 GLN A O 1
ATOM 1684 N N . LEU A 1 215 ? -12.391 5.432 32.475 1.00 94.00 215 LEU A N 1
ATOM 1685 C CA . LEU A 1 215 ? -11.552 6.529 32.001 1.00 94.00 215 LEU A CA 1
ATOM 1686 C C . LEU A 1 215 ? -11.878 7.873 32.681 1.00 94.00 215 LEU A C 1
ATOM 1688 O O . LEU A 1 215 ? -10.951 8.438 33.259 1.00 94.00 215 LEU A O 1
ATOM 1692 N N . PRO A 1 216 ? -13.147 8.336 32.774 1.00 94.38 216 PRO A N 1
ATOM 1693 C CA . PRO A 1 216 ? -13.442 9.634 33.394 1.00 94.38 216 PRO A CA 1
ATOM 1694 C C . PRO A 1 216 ? -13.001 9.724 34.861 1.00 94.38 216 PRO A C 1
ATOM 1696 O O . PRO A 1 216 ? -12.636 10.787 35.363 1.00 94.38 216 PRO A O 1
ATOM 1699 N N . THR A 1 217 ? -13.031 8.594 35.576 1.00 93.50 217 THR A N 1
ATOM 1700 C CA . THR A 1 217 ? -12.565 8.540 36.965 1.00 93.50 217 THR A CA 1
ATOM 1701 C C . THR A 1 217 ? -11.048 8.677 37.025 1.00 93.50 217 THR A C 1
ATOM 1703 O O . THR A 1 217 ? -10.539 9.441 37.844 1.00 93.50 217 THR A O 1
ATOM 1706 N N . TYR A 1 218 ? -10.315 7.953 36.176 1.00 92.38 218 TYR A N 1
ATOM 1707 C CA . TYR A 1 218 ? -8.854 7.992 36.194 1.00 92.38 218 TYR A CA 1
ATOM 1708 C C . TYR A 1 218 ? -8.278 9.296 35.644 1.00 92.38 218 TYR A C 1
ATOM 1710 O O . TYR A 1 218 ? -7.306 9.776 36.220 1.00 92.38 218 TYR A O 1
ATOM 1718 N N . GLU A 1 219 ? -8.911 9.916 34.647 1.00 92.62 219 GLU A N 1
ATOM 1719 C CA . GLU A 1 219 ? -8.563 11.266 34.181 1.00 92.62 219 GLU A CA 1
ATOM 1720 C C . GLU A 1 219 ? -8.678 12.277 35.328 1.00 92.62 219 GLU A C 1
ATOM 1722 O O . GLU A 1 219 ? -7.705 12.947 35.671 1.00 92.62 219 GLU A O 1
ATOM 1727 N N . ARG A 1 220 ? -9.821 12.296 36.031 1.00 93.50 220 ARG A N 1
ATOM 1728 C CA . ARG A 1 220 ? -10.019 13.158 37.207 1.00 93.50 220 ARG A CA 1
ATOM 1729 C C . ARG A 1 220 ? -8.968 12.905 38.292 1.00 93.50 220 ARG A C 1
ATOM 1731 O O . ARG A 1 220 ? -8.470 13.844 38.909 1.00 93.50 220 ARG A O 1
ATOM 1738 N N . LEU A 1 221 ? -8.651 11.643 38.586 1.00 92.38 221 LEU A N 1
ATOM 1739 C CA . LEU A 1 221 ? -7.614 11.323 39.573 1.00 92.38 221 LEU A CA 1
ATOM 1740 C C . LEU A 1 221 ? -6.232 11.796 39.112 1.00 92.38 221 LEU A C 1
ATOM 1742 O O . LEU A 1 221 ? -5.472 12.301 39.940 1.00 92.38 221 LEU A O 1
ATOM 1746 N N . GLY A 1 222 ? -5.931 11.652 37.821 1.00 92.50 222 GLY A N 1
ATOM 1747 C CA . GLY A 1 222 ? -4.719 12.143 37.177 1.00 92.50 222 GLY A CA 1
ATOM 1748 C C . GLY A 1 222 ? -4.553 13.648 37.336 1.00 92.50 222 GLY A C 1
ATOM 1749 O O . GLY A 1 222 ? -3.529 14.097 37.855 1.00 92.50 222 GLY A O 1
ATOM 1750 N N . GLU A 1 223 ? -5.604 14.414 37.034 1.00 92.44 223 GLU A N 1
ATOM 1751 C CA . GLU A 1 223 ? -5.648 15.870 37.213 1.00 92.44 223 GLU A CA 1
ATOM 1752 C C . GLU A 1 223 ? -5.358 16.286 38.663 1.00 92.44 223 GLU A C 1
ATOM 1754 O O . GLU A 1 223 ? -4.505 17.137 38.913 1.00 92.44 223 GLU A O 1
ATOM 1759 N N . ILE A 1 224 ? -6.014 15.656 39.646 1.00 91.81 224 ILE A N 1
ATOM 1760 C CA . ILE A 1 224 ? -5.825 15.996 41.070 1.00 91.81 224 ILE A CA 1
ATOM 1761 C C . ILE A 1 224 ? -4.412 15.608 41.545 1.00 91.81 224 ILE A C 1
ATOM 1763 O O . ILE A 1 224 ? -3.850 16.222 42.454 1.00 91.81 224 ILE A O 1
ATOM 1767 N N . SER A 1 225 ? -3.835 14.549 40.979 1.00 90.50 225 SER A N 1
ATOM 1768 C CA . SER A 1 225 ? -2.524 14.018 41.360 1.00 90.50 225 SER A CA 1
ATOM 1769 C C . SER A 1 225 ? -1.343 14.565 40.564 1.00 90.50 225 SER A C 1
ATOM 1771 O O . SER A 1 225 ? -0.207 14.267 40.938 1.00 90.50 225 SER A O 1
ATOM 1773 N N . GLY A 1 226 ? -1.583 15.342 39.505 1.00 91.06 226 GLY A N 1
ATOM 1774 C CA . GLY A 1 226 ? -0.542 15.781 38.575 1.00 91.06 226 GLY A CA 1
ATOM 1775 C C . GLY A 1 226 ? 0.141 14.614 37.855 1.00 91.06 226 GLY A C 1
ATOM 1776 O O . GLY A 1 226 ? 1.348 14.658 37.628 1.00 91.06 226 GLY A O 1
ATOM 1777 N N . ILE 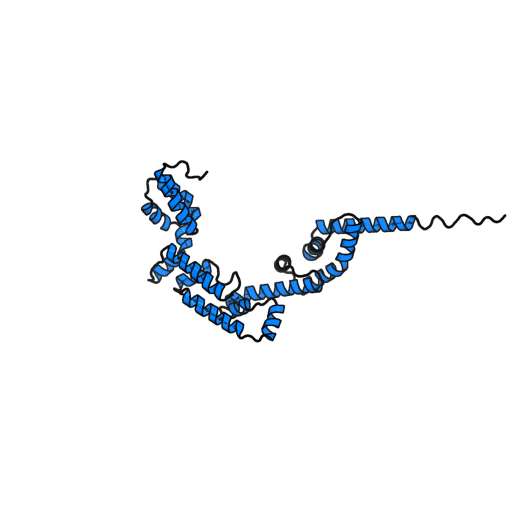A 1 227 ? -0.599 13.538 37.577 1.00 91.62 227 ILE A N 1
ATOM 1778 C CA . ILE A 1 227 ? -0.117 12.351 36.859 1.00 91.62 227 ILE A CA 1
ATOM 1779 C C . ILE A 1 227 ? -0.939 12.238 35.579 1.00 91.62 227 ILE A C 1
ATOM 1781 O O . ILE A 1 227 ? -2.161 12.163 35.648 1.00 91.62 227 ILE A O 1
ATOM 1785 N N . GLU A 1 228 ? -0.271 12.212 34.432 1.00 89.19 228 GLU A N 1
ATOM 1786 C CA . GLU A 1 228 ? -0.926 12.012 33.141 1.00 89.19 228 GLU A CA 1
ATOM 1787 C C . GLU A 1 228 ? -1.447 10.572 33.031 1.00 89.19 228 GLU A C 1
ATOM 1789 O O . GLU A 1 228 ? -0.728 9.616 33.335 1.00 89.19 228 GLU A O 1
ATOM 1794 N N . PHE A 1 229 ? -2.726 10.437 32.688 1.00 90.56 229 PHE A N 1
ATOM 1795 C CA . PHE A 1 229 ? -3.377 9.164 32.405 1.00 90.56 229 PHE A CA 1
ATOM 1796 C C . PHE A 1 229 ? -4.565 9.422 31.479 1.00 90.56 229 PHE A C 1
ATOM 1798 O O . PHE A 1 229 ? -5.476 10.163 31.858 1.00 90.56 229 PHE A O 1
ATOM 1805 N N . GLY A 1 230 ? -4.556 8.830 30.288 1.00 91.62 230 GLY A N 1
ATOM 1806 C CA . GLY A 1 230 ? -5.547 9.108 29.249 1.00 91.62 230 GLY A CA 1
ATOM 1807 C C . GLY A 1 230 ? -6.051 7.873 28.506 1.00 91.62 230 GLY A C 1
ATOM 1808 O O . GLY A 1 230 ? -5.901 6.731 28.948 1.00 91.62 230 GLY A O 1
ATOM 1809 N N . VAL A 1 231 ? -6.671 8.122 27.347 1.00 91.50 231 VAL A N 1
ATOM 1810 C CA . VAL A 1 231 ? -7.262 7.090 26.477 1.00 91.50 231 VAL A CA 1
ATOM 1811 C C . VAL A 1 231 ? -6.242 6.015 26.092 1.00 91.50 231 VAL A C 1
ATOM 1813 O O . VAL A 1 231 ? -6.560 4.831 26.168 1.00 91.50 231 VAL A O 1
ATOM 1816 N N . GLU A 1 232 ? -5.026 6.410 25.714 1.00 91.19 232 GLU A N 1
ATOM 1817 C CA . GLU A 1 232 ? -3.976 5.486 25.263 1.00 91.19 232 GLU A CA 1
ATOM 1818 C C . GLU A 1 232 ? -3.515 4.545 26.389 1.00 91.19 232 GLU A C 1
ATOM 1820 O O . GLU A 1 232 ? -3.376 3.337 26.176 1.00 91.19 232 GLU A O 1
ATOM 1825 N N . ASP A 1 233 ? -3.364 5.060 27.615 1.00 91.44 233 ASP A N 1
ATOM 1826 C CA . ASP A 1 233 ? -2.953 4.262 28.773 1.00 91.44 233 ASP A CA 1
ATOM 1827 C C . ASP A 1 233 ? -3.969 3.161 29.067 1.00 91.44 233 ASP A C 1
ATOM 1829 O O . ASP A 1 233 ? -3.623 1.978 29.110 1.00 91.44 233 ASP A O 1
ATOM 1833 N N . ILE A 1 234 ? -5.241 3.537 29.220 1.00 91.12 234 ILE A N 1
ATOM 1834 C CA . ILE A 1 234 ? -6.289 2.579 29.568 1.00 91.12 234 ILE A CA 1
ATOM 1835 C C . ILE A 1 234 ? -6.564 1.592 28.428 1.00 91.12 234 ILE A C 1
ATOM 1837 O O . ILE A 1 234 ? -6.851 0.426 28.685 1.00 91.12 234 ILE A O 1
ATOM 1841 N N . GLN A 1 235 ? -6.420 2.016 27.171 1.00 92.31 235 GLN A N 1
ATOM 1842 C CA . GLN A 1 235 ? -6.489 1.127 26.011 1.00 92.31 235 GLN A CA 1
ATOM 1843 C C . GLN A 1 235 ? -5.376 0.081 26.037 1.00 92.31 235 GLN A C 1
ATOM 1845 O O . GLN A 1 235 ? -5.642 -1.117 25.902 1.00 92.31 235 GLN A O 1
ATOM 1850 N N . SER A 1 236 ? -4.138 0.515 26.276 1.00 89.56 236 SER A N 1
ATOM 1851 C CA . SER A 1 236 ? -2.990 -0.386 26.376 1.00 89.56 236 SER A CA 1
ATOM 1852 C C . SER A 1 236 ? -3.099 -1.344 27.570 1.00 89.56 236 SER A C 1
ATOM 1854 O O . SER A 1 236 ? -2.635 -2.479 27.490 1.00 8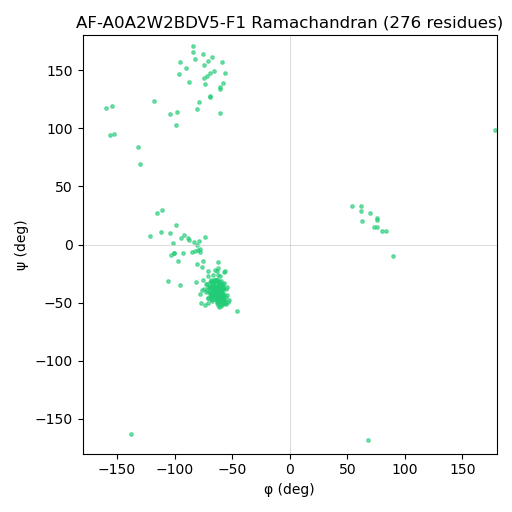9.56 236 SER A O 1
ATOM 1856 N N . GLU A 1 237 ? -3.757 -0.938 28.659 1.00 90.56 237 GLU A N 1
ATOM 1857 C CA . GLU A 1 237 ? -4.063 -1.812 29.794 1.00 90.56 237 GLU A CA 1
ATOM 1858 C C . GLU A 1 237 ? -5.136 -2.854 29.440 1.00 90.56 237 GLU A C 1
ATOM 1860 O O . GLU A 1 237 ? -4.929 -4.046 29.669 1.00 90.56 237 GLU A O 1
ATOM 1865 N N . VAL A 1 238 ? -6.261 -2.418 28.866 1.00 91.75 238 VAL A N 1
ATOM 1866 C CA . VAL A 1 238 ? -7.435 -3.268 28.607 1.00 91.75 238 VAL A CA 1
ATOM 1867 C C . VAL A 1 238 ? -7.191 -4.287 27.496 1.00 91.75 238 VAL A C 1
ATOM 1869 O O . VAL A 1 238 ? -7.605 -5.436 27.636 1.00 91.75 238 VAL A O 1
ATOM 1872 N N . PHE A 1 239 ? -6.520 -3.893 26.412 1.00 91.81 239 PHE A N 1
ATOM 1873 C CA . PHE A 1 239 ? -6.307 -4.767 25.255 1.00 91.81 239 PHE A CA 1
ATOM 1874 C C . PHE A 1 239 ? -4.876 -5.307 25.145 1.00 91.81 239 PHE A C 1
ATOM 1876 O O . PHE A 1 239 ? -4.688 -6.420 24.662 1.00 91.81 239 PHE A O 1
ATOM 1883 N N . GLY A 1 240 ? -3.873 -4.549 25.599 1.00 81.44 240 GLY A N 1
ATOM 1884 C CA . GLY A 1 240 ? -2.452 -4.894 25.447 1.00 81.44 240 GLY A CA 1
ATOM 1885 C C . GLY A 1 240 ? -1.772 -5.439 26.709 1.00 81.44 240 GLY A C 1
ATOM 1886 O O . GLY A 1 240 ? -0.626 -5.881 26.641 1.00 81.44 240 GLY A O 1
ATOM 1887 N N . GLY A 1 241 ? -2.432 -5.401 27.873 1.00 75.00 241 GLY A N 1
ATOM 1888 C CA . GLY A 1 241 ? -1.837 -5.817 29.147 1.00 75.00 241 GLY A CA 1
ATOM 1889 C C . GLY A 1 241 ? -0.615 -4.986 29.567 1.00 75.00 241 GLY A C 1
ATOM 1890 O O . GLY A 1 241 ? 0.282 -5.504 30.237 1.00 75.00 241 GLY A O 1
ATOM 1891 N N . ASN A 1 242 ? -0.545 -3.712 29.166 1.00 82.25 242 ASN A N 1
ATOM 1892 C CA . ASN A 1 242 ? 0.597 -2.844 29.444 1.00 82.25 242 ASN A CA 1
ATOM 1893 C C . ASN A 1 242 ? 0.826 -2.670 30.960 1.00 82.25 242 ASN A C 1
ATOM 1895 O O . ASN A 1 242 ? 0.035 -2.056 31.688 1.00 82.25 242 ASN A O 1
ATOM 1899 N N . ALA A 1 243 ? 1.954 -3.203 31.438 1.00 81.06 243 ALA A N 1
ATOM 1900 C CA . ALA A 1 243 ? 2.330 -3.178 32.846 1.00 81.06 243 ALA A CA 1
ATOM 1901 C C . ALA A 1 243 ? 2.624 -1.761 33.368 1.00 81.06 243 ALA A C 1
ATOM 1903 O O . ALA A 1 243 ? 2.483 -1.520 34.568 1.00 81.06 243 ALA A O 1
ATOM 1904 N N . GLU A 1 244 ? 3.035 -0.828 32.506 1.00 85.62 244 GLU A N 1
ATOM 1905 C CA . GLU A 1 244 ? 3.292 0.563 32.885 1.00 85.62 244 GLU A CA 1
ATOM 1906 C C . GLU A 1 244 ? 1.988 1.322 33.130 1.00 85.62 244 GLU A C 1
ATOM 1908 O O . GLU A 1 244 ? 1.794 1.828 34.237 1.00 85.62 244 GLU A O 1
ATOM 1913 N N . ALA A 1 245 ? 1.050 1.280 32.181 1.00 86.75 245 ALA A N 1
ATOM 1914 C CA . ALA A 1 245 ? -0.291 1.841 32.357 1.00 86.75 245 ALA A CA 1
ATOM 1915 C C . ALA A 1 245 ? -0.973 1.274 33.616 1.00 86.75 245 ALA A C 1
ATOM 1917 O O . ALA A 1 245 ? -1.460 2.022 34.469 1.00 86.75 245 ALA A O 1
ATOM 1918 N N . THR A 1 246 ? -0.860 -0.044 33.823 1.00 87.12 246 THR A N 1
ATOM 1919 C CA . THR A 1 246 ? -1.358 -0.726 35.029 1.00 87.12 246 THR A CA 1
ATOM 1920 C C . THR A 1 246 ? -0.736 -0.161 36.316 1.00 87.12 246 THR A C 1
ATOM 1922 O O . THR A 1 246 ? -1.420 0.024 37.329 1.00 87.12 246 THR A O 1
ATOM 1925 N N . ARG A 1 247 ? 0.575 0.123 36.330 1.00 88.50 247 ARG A N 1
ATOM 1926 C CA . ARG A 1 247 ? 1.258 0.721 37.494 1.00 88.50 247 ARG A CA 1
ATOM 1927 C C . ARG A 1 247 ? 0.785 2.148 37.744 1.00 88.50 247 ARG A C 1
ATOM 1929 O O . ARG A 1 247 ? 0.525 2.486 38.902 1.00 88.50 247 ARG A O 1
ATOM 1936 N N . THR A 1 248 ? 0.644 2.957 36.699 1.00 88.44 248 THR A N 1
ATOM 1937 C CA . THR A 1 248 ? 0.146 4.336 36.797 1.00 88.44 248 THR A CA 1
ATOM 1938 C C . THR A 1 248 ? -1.271 4.356 37.371 1.00 88.44 248 THR A C 1
ATOM 1940 O O . THR A 1 248 ? -1.523 5.025 38.377 1.00 88.44 248 THR A O 1
ATOM 1943 N N . ARG A 1 249 ? -2.158 3.500 36.856 1.00 90.94 249 ARG A N 1
ATOM 1944 C CA . ARG A 1 249 ? -3.522 3.296 37.361 1.00 90.94 249 ARG A CA 1
ATOM 1945 C C . ARG A 1 249 ? -3.546 2.864 38.834 1.00 90.94 249 ARG A C 1
ATOM 1947 O O . ARG A 1 249 ? -4.294 3.414 39.647 1.00 90.94 249 ARG A O 1
ATOM 1954 N N . ASN A 1 250 ? -2.676 1.931 39.229 1.00 90.69 250 ASN A N 1
ATOM 1955 C CA . ASN A 1 250 ? -2.538 1.494 40.625 1.00 90.69 250 ASN A CA 1
ATOM 1956 C C . ASN A 1 250 ? -2.010 2.595 41.559 1.00 90.69 250 ASN A C 1
ATOM 1958 O O . ASN A 1 250 ? -2.429 2.674 42.723 1.00 90.69 250 ASN A O 1
ATOM 1962 N N . LYS A 1 251 ? -1.106 3.451 41.069 1.00 91.94 251 LYS A N 1
ATOM 1963 C CA . LYS A 1 251 ? -0.593 4.615 41.802 1.00 91.94 251 LYS A CA 1
ATOM 1964 C C . LYS A 1 251 ? -1.709 5.631 42.044 1.00 91.94 251 LYS A C 1
ATOM 1966 O O . LYS A 1 251 ? -1.888 6.041 43.191 1.00 91.94 251 LYS A O 1
ATOM 1971 N N . LEU A 1 252 ? -2.503 5.949 41.019 1.00 92.06 252 LEU A N 1
ATOM 1972 C CA . LEU A 1 252 ? -3.677 6.823 41.130 1.00 92.06 252 LEU A CA 1
ATOM 1973 C C . LEU A 1 252 ? -4.690 6.285 42.147 1.00 92.06 252 LEU A C 1
ATOM 1975 O O . LEU A 1 252 ? -5.054 6.982 43.095 1.00 92.06 252 LEU A O 1
ATOM 1979 N N . ALA A 1 253 ? -5.059 5.006 42.038 1.00 90.44 253 ALA A N 1
ATOM 1980 C CA . ALA A 1 253 ? -5.978 4.365 42.980 1.00 90.44 253 ALA A CA 1
ATOM 1981 C C . ALA A 1 253 ? -5.445 4.355 44.428 1.00 90.44 253 ALA A C 1
ATOM 1983 O O . ALA A 1 253 ? -6.213 4.443 45.389 1.00 90.44 253 ALA A O 1
ATOM 1984 N N . SER A 1 254 ? -4.127 4.240 44.609 1.00 89.81 254 SER A N 1
ATOM 1985 C CA . SER A 1 254 ? -3.502 4.252 45.937 1.00 89.81 254 SER A CA 1
ATOM 1986 C C . SER A 1 254 ? -3.467 5.648 46.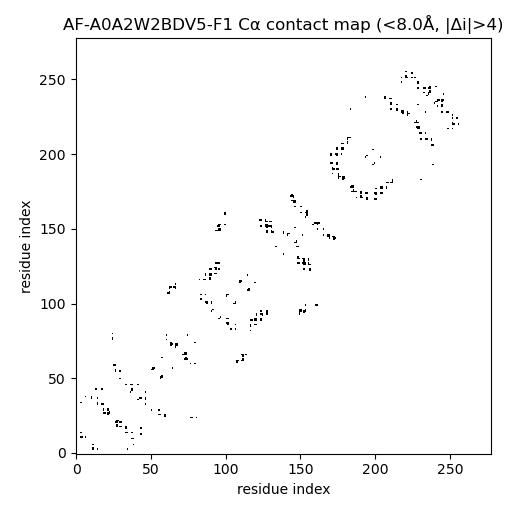555 1.00 89.81 254 SER A C 1
ATOM 1988 O O . SER A 1 254 ? -3.722 5.782 47.753 1.00 89.81 254 SER A O 1
ATOM 1990 N N . GLN A 1 255 ? -3.216 6.684 45.754 1.00 90.38 255 GLN A N 1
ATOM 1991 C CA . GLN A 1 255 ? -3.287 8.076 46.202 1.00 90.38 255 GLN A CA 1
ATOM 1992 C C . GLN A 1 255 ? -4.716 8.479 46.579 1.00 90.38 255 GLN A C 1
ATOM 1994 O O . GLN A 1 255 ? -4.905 9.143 47.597 1.00 90.38 255 GLN A O 1
ATOM 1999 N N . GLU A 1 256 ? -5.722 8.010 45.838 1.00 89.69 256 GLU A N 1
ATOM 2000 C CA . GLU A 1 256 ? -7.125 8.268 46.172 1.00 89.69 256 GLU A CA 1
ATOM 2001 C C . GLU A 1 256 ? -7.519 7.657 47.523 1.00 89.69 256 GLU A C 1
ATOM 2003 O O . GLU A 1 256 ? -8.061 8.337 48.396 1.00 89.69 256 GLU A O 1
ATOM 2008 N N . ARG A 1 257 ? -7.137 6.394 47.769 1.00 87.75 257 ARG A N 1
ATOM 2009 C CA . ARG A 1 257 ? -7.334 5.746 49.079 1.00 87.75 257 ARG A CA 1
ATOM 2010 C C . ARG A 1 257 ? -6.653 6.509 50.219 1.00 87.75 257 ARG A C 1
ATOM 2012 O O . ARG A 1 257 ? -7.201 6.575 51.320 1.00 87.75 257 ARG A O 1
ATOM 2019 N N . ALA A 1 258 ? -5.466 7.067 49.978 1.00 87.06 258 ALA A N 1
ATOM 2020 C CA . ALA A 1 258 ? -4.749 7.859 50.974 1.00 87.06 258 ALA A CA 1
ATOM 2021 C C . ALA A 1 258 ? -5.475 9.180 51.286 1.00 87.06 258 ALA A C 1
ATOM 2023 O O . ALA A 1 258 ? -5.646 9.514 52.460 1.00 87.06 258 ALA A O 1
ATOM 2024 N N . ARG A 1 259 ? -5.974 9.887 50.262 1.00 83.88 259 ARG A N 1
ATOM 2025 C CA . ARG A 1 259 ? -6.769 11.119 50.421 1.00 83.88 259 ARG A CA 1
ATOM 2026 C C . ARG A 1 259 ? -8.071 10.868 51.181 1.00 83.88 259 ARG A C 1
ATOM 2028 O O . ARG A 1 259 ? -8.360 11.582 52.140 1.00 83.88 259 ARG A O 1
ATOM 2035 N N . GLY A 1 260 ? -8.802 9.809 50.826 1.00 81.25 260 GLY A N 1
ATOM 2036 C CA . GLY A 1 260 ? -10.047 9.433 51.505 1.00 81.25 260 GLY A CA 1
ATOM 2037 C C . GLY A 1 260 ? -9.858 9.121 52.996 1.00 81.25 260 GLY A C 1
ATOM 2038 O O . GLY A 1 260 ? -10.683 9.507 53.823 1.00 81.25 260 GLY A O 1
ATOM 2039 N N . ARG A 1 261 ? -8.735 8.491 53.374 1.00 76.19 261 ARG A N 1
ATOM 2040 C CA . ARG A 1 261 ? -8.388 8.235 54.787 1.00 76.19 261 ARG A CA 1
ATOM 2041 C C . ARG A 1 261 ? -7.974 9.501 55.543 1.00 76.19 261 ARG A C 1
ATOM 2043 O O . ARG A 1 261 ? -8.289 9.618 56.724 1.00 76.19 261 ARG A O 1
ATOM 2050 N N . GLY A 1 262 ? -7.313 10.452 54.880 1.00 60.62 262 GLY A N 1
ATOM 2051 C CA . GLY A 1 262 ? -6.945 11.743 55.472 1.00 60.62 262 GLY A CA 1
ATOM 2052 C C . GLY A 1 262 ? -8.152 12.630 55.804 1.00 60.62 262 GLY A C 1
ATOM 2053 O O . GLY A 1 262 ? -8.145 13.309 56.827 1.00 60.62 262 GLY A O 1
ATOM 2054 N N . ALA A 1 263 ? -9.214 12.572 54.994 1.00 58.56 263 ALA A N 1
ATOM 2055 C CA . ALA A 1 263 ? -10.449 13.330 55.214 1.00 58.56 263 ALA A CA 1
ATOM 2056 C C . ALA A 1 263 ? -11.333 12.763 56.346 1.00 58.56 263 ALA A C 1
ATOM 2058 O O . ALA A 1 263 ? -12.009 13.517 57.041 1.00 58.56 263 ALA A O 1
ATOM 2059 N N . ALA A 1 264 ? -11.307 11.446 56.581 1.00 57.62 264 ALA A N 1
ATOM 2060 C CA . ALA A 1 264 ? -12.069 10.813 57.665 1.00 57.62 264 ALA A CA 1
ATOM 2061 C C . ALA A 1 264 ? -11.444 11.024 59.064 1.00 57.62 264 ALA A C 1
ATOM 2063 O O . ALA A 1 264 ? -12.133 10.898 60.074 1.00 57.62 264 ALA A O 1
ATOM 2064 N N . GLY A 1 265 ? -10.152 11.367 59.140 1.00 54.09 265 GLY A N 1
ATOM 2065 C CA . GLY A 1 265 ? -9.434 11.581 60.403 1.00 54.09 265 GLY A CA 1
ATOM 2066 C C . GLY A 1 265 ? -9.652 12.952 61.057 1.00 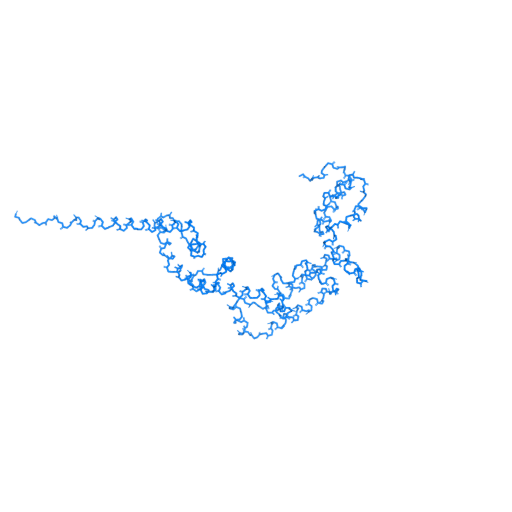54.09 265 GLY A C 1
ATOM 2067 O O . GLY A 1 265 ? -9.379 13.107 62.244 1.00 54.09 265 GLY A O 1
ATOM 2068 N N . THR A 1 266 ? -10.160 13.947 60.324 1.00 55.56 266 THR A N 1
ATOM 2069 C CA . THR A 1 266 ? -10.294 15.337 60.803 1.00 55.56 266 THR A CA 1
ATOM 2070 C C . THR A 1 266 ? -11.708 15.714 61.268 1.00 55.56 266 THR A C 1
ATOM 2072 O O . THR A 1 266 ? -11.883 16.777 61.856 1.00 55.56 266 THR A O 1
ATOM 2075 N N . GLY A 1 267 ? -12.714 14.847 61.076 1.00 53.31 267 GLY A N 1
ATOM 2076 C CA . GLY A 1 267 ? -14.126 15.148 61.371 1.00 53.31 267 GLY A CA 1
ATOM 2077 C C . GLY A 1 267 ? -14.683 14.662 62.720 1.00 53.31 267 GLY A C 1
ATOM 2078 O O . GLY A 1 267 ? -15.746 15.118 63.126 1.00 53.31 267 GLY A O 1
ATOM 2079 N N . SER A 1 268 ? -14.003 13.762 63.442 1.00 51.94 268 SER A N 1
ATOM 2080 C CA . SER A 1 268 ? -14.564 13.145 64.666 1.00 51.94 268 SER A CA 1
ATOM 2081 C C . SER A 1 268 ? -14.041 13.736 65.989 1.00 51.94 268 SER A C 1
ATOM 2083 O O . SER A 1 268 ? -14.416 13.259 67.059 1.00 51.94 268 SER A O 1
ATOM 2085 N N . GLY A 1 269 ? -13.172 14.753 65.947 1.00 56.19 269 GLY A N 1
ATOM 2086 C CA . GLY A 1 269 ? -12.428 15.230 67.123 1.00 56.19 269 GLY A CA 1
ATOM 2087 C C . GLY A 1 269 ? -12.948 16.487 67.835 1.00 56.19 269 GLY A C 1
ATOM 2088 O O . GLY A 1 269 ? -12.404 16.824 68.883 1.00 56.19 269 GLY A O 1
ATOM 2089 N N . THR A 1 270 ? -13.954 17.204 67.319 1.00 52.75 270 THR A N 1
ATOM 2090 C CA . THR A 1 270 ? -14.249 18.582 67.787 1.00 52.75 270 THR A CA 1
ATOM 2091 C C . THR A 1 270 ? -15.651 18.841 68.351 1.00 52.75 270 THR A C 1
ATOM 2093 O O . THR A 1 270 ? -15.936 19.974 68.720 1.00 52.75 270 THR A O 1
ATOM 2096 N N . LEU A 1 271 ? -16.512 17.832 68.541 1.00 57.28 271 LEU A N 1
ATOM 2097 C CA . LEU A 1 271 ? -17.846 18.035 69.151 1.00 57.28 271 LEU A CA 1
ATOM 2098 C C . LEU A 1 271 ? -17.949 17.695 70.652 1.00 57.28 271 LEU A C 1
ATOM 2100 O O . LEU A 1 271 ? -19.054 17.584 71.176 1.00 57.28 271 LEU A O 1
ATOM 2104 N N . THR A 1 272 ? -16.832 17.579 71.383 1.00 56.28 272 THR A N 1
ATOM 2105 C CA . THR A 1 272 ? -16.875 17.334 72.843 1.00 56.28 272 THR A CA 1
ATOM 2106 C C . THR A 1 272 ? -15.994 18.305 73.633 1.00 56.28 272 THR A C 1
ATOM 2108 O O . THR A 1 272 ? -14.958 17.923 74.165 1.00 56.28 272 THR A O 1
ATOM 2111 N N . ARG A 1 273 ? -16.401 19.577 73.680 1.00 55.44 273 ARG A N 1
ATOM 2112 C CA . ARG A 1 273 ? -16.081 20.619 74.687 1.00 55.44 273 ARG A CA 1
ATOM 2113 C C . ARG A 1 273 ? -16.802 21.874 74.182 1.00 55.44 273 ARG A C 1
ATOM 2115 O O . ARG A 1 273 ? -16.379 22.448 73.196 1.00 55.44 273 ARG A O 1
ATOM 2122 N N . ASP A 1 274 ? -17.980 22.242 74.663 1.00 51.72 274 ASP A N 1
ATOM 2123 C CA . ASP A 1 274 ? -18.206 22.665 76.037 1.00 51.72 274 ASP A CA 1
ATOM 2124 C C . ASP A 1 274 ? -19.701 22.536 76.389 1.00 51.72 274 ASP A C 1
ATOM 2126 O O . ASP A 1 274 ? -20.563 23.191 75.807 1.00 51.72 274 ASP A O 1
ATOM 2130 N N . ARG A 1 275 ? -20.021 21.684 77.362 1.00 54.38 275 ARG A N 1
ATOM 2131 C CA . ARG A 1 275 ? -21.210 21.842 78.208 1.00 54.38 275 ARG A CA 1
ATOM 2132 C C . ARG A 1 275 ? -20.744 21.657 79.643 1.00 54.38 275 ARG A C 1
ATOM 2134 O O . ARG A 1 275 ? -20.805 20.558 80.187 1.00 54.38 275 ARG A O 1
ATOM 2141 N N . ARG A 1 276 ? -20.240 22.735 80.241 1.00 47.25 276 ARG A N 1
ATOM 2142 C CA . ARG A 1 276 ? -20.163 22.870 81.695 1.00 47.25 276 ARG A CA 1
ATOM 2143 C C . ARG A 1 276 ? -21.265 23.818 82.149 1.00 47.25 276 ARG A C 1
ATOM 2145 O O . ARG A 1 276 ? -21.244 25.000 81.835 1.00 47.25 276 ARG A O 1
ATOM 2152 N N . PHE A 1 277 ? -22.230 23.245 82.861 1.00 49.16 277 PHE A N 1
ATOM 2153 C CA . PHE A 1 277 ? -23.080 23.954 83.806 1.00 49.16 277 PHE A CA 1
ATOM 2154 C C . PHE A 1 277 ? -22.301 24.107 85.117 1.00 49.16 277 PHE A C 1
ATOM 2156 O O . PHE A 1 277 ? -21.916 23.093 85.704 1.00 49.16 277 PHE A O 1
ATOM 2163 N N . ASN A 1 278 ? -22.024 25.351 85.504 1.00 45.22 278 ASN A N 1
ATOM 2164 C CA . ASN A 1 278 ? -22.290 25.967 86.815 1.00 45.22 278 ASN A CA 1
ATOM 2165 C C . ASN A 1 278 ? -21.607 27.331 86.874 1.00 45.22 278 ASN A C 1
ATOM 2167 O O . ASN A 1 278 ? -20.361 27.360 86.776 1.00 45.22 278 ASN A O 1
#

Mean predicted aligned error: 8.53 Å